Protein AF-A0A7S3AGG3-F1 (afdb_monomer)

Structure (mmCIF, N/CA/C/O backbone):
data_AF-A0A7S3AGG3-F1
#
_entry.id   AF-A0A7S3AGG3-F1
#
loop_
_atom_site.group_PDB
_atom_site.id
_atom_site.type_symbol
_atom_site.label_atom_id
_atom_site.label_alt_id
_atom_site.label_comp_id
_atom_site.label_asym_id
_atom_site.label_entity_id
_atom_site.label_seq_id
_atom_site.pdbx_PDB_ins_code
_atom_site.Cartn_x
_atom_site.Cartn_y
_atom_site.Cartn_z
_atom_site.occupancy
_atom_site.B_iso_or_equiv
_atom_site.auth_seq_id
_atom_site.auth_comp_id
_atom_site.auth_asym_id
_atom_site.auth_atom_id
_atom_site.pdbx_PDB_model_num
ATOM 1 N N . MET A 1 1 ? -14.013 -19.308 -10.748 1.00 27.06 1 MET A N 1
ATOM 2 C CA . MET A 1 1 ? -14.608 -18.057 -10.243 1.00 27.06 1 MET A CA 1
ATOM 3 C C . MET A 1 1 ? -14.643 -18.146 -8.724 1.00 27.06 1 MET A C 1
ATOM 5 O O . MET A 1 1 ? -15.486 -18.843 -8.185 1.00 27.06 1 MET A O 1
ATOM 9 N N . LEU A 1 2 ? -13.651 -17.567 -8.047 1.00 24.95 2 LEU A N 1
ATOM 10 C CA . LEU A 1 2 ? -13.650 -17.385 -6.595 1.00 24.95 2 LEU A CA 1
ATOM 11 C C . LEU A 1 2 ? -13.476 -15.883 -6.371 1.00 24.95 2 LEU A C 1
ATOM 13 O O . LEU A 1 2 ? -12.398 -15.325 -6.578 1.00 24.95 2 LEU A O 1
ATOM 17 N N . MET A 1 3 ? -14.585 -15.227 -6.037 1.00 25.48 3 MET A N 1
ATOM 18 C CA . MET A 1 3 ? -14.553 -14.001 -5.254 1.00 25.48 3 MET A CA 1
ATOM 19 C C . MET A 1 3 ? -13.827 -14.361 -3.959 1.00 25.48 3 MET A C 1
ATOM 21 O O . MET A 1 3 ? -14.349 -15.144 -3.166 1.00 25.48 3 MET A O 1
ATOM 25 N N . VAL A 1 4 ? -12.613 -13.856 -3.753 1.00 38.06 4 VAL A N 1
ATOM 26 C CA . VAL A 1 4 ? -12.042 -13.838 -2.408 1.00 38.06 4 VAL A CA 1
ATOM 27 C C . VAL A 1 4 ? -12.665 -12.628 -1.733 1.00 38.06 4 VAL A C 1
ATOM 29 O O . VAL A 1 4 ? -12.024 -11.608 -1.558 1.00 38.06 4 VAL A O 1
ATOM 32 N N . SER A 1 5 ? -13.952 -12.752 -1.396 1.00 42.22 5 SER A N 1
ATOM 33 C CA . SER A 1 5 ? -14.583 -11.886 -0.408 1.00 42.22 5 SER A CA 1
ATOM 34 C C . SER A 1 5 ? -13.620 -11.772 0.779 1.00 42.22 5 SER A C 1
ATOM 36 O O . SER A 1 5 ? -13.035 -12.793 1.163 1.00 42.22 5 SER A O 1
ATOM 38 N N . CYS A 1 6 ? -13.492 -10.597 1.407 1.00 53.72 6 CYS A N 1
ATOM 39 C CA . CYS A 1 6 ? -12.759 -10.419 2.674 1.00 53.72 6 CYS A CA 1
ATOM 40 C C . CYS A 1 6 ? -13.205 -11.402 3.796 1.00 53.72 6 CYS A C 1
ATOM 42 O O . CYS A 1 6 ? -12.709 -11.357 4.915 1.00 53.72 6 CYS A O 1
ATOM 44 N N . CYS A 1 7 ? -14.160 -12.297 3.525 1.00 42.69 7 CYS A N 1
ATOM 45 C CA . CYS A 1 7 ? -14.629 -13.400 4.352 1.00 42.69 7 CYS A CA 1
ATOM 46 C C . CYS A 1 7 ? -14.227 -14.808 3.842 1.00 42.69 7 CYS A C 1
ATOM 48 O O . CYS A 1 7 ? -14.973 -15.771 4.026 1.00 42.69 7 CYS A O 1
ATOM 50 N N . GLY A 1 8 ? -13.056 -14.978 3.223 1.00 44.72 8 GLY A N 1
ATOM 51 C CA . GLY A 1 8 ? -12.521 -16.298 2.861 1.00 44.72 8 GLY A CA 1
ATOM 52 C C . GLY A 1 8 ? -11.827 -17.016 4.030 1.00 44.72 8 GLY A C 1
ATOM 53 O O . GLY A 1 8 ? -10.836 -16.522 4.550 1.00 44.72 8 GLY A O 1
ATOM 54 N N . THR A 1 9 ? -12.353 -18.188 4.416 1.00 44.78 9 THR A N 1
ATOM 55 C CA . THR A 1 9 ? -11.855 -19.210 5.373 1.00 44.78 9 THR A CA 1
ATOM 56 C C . THR A 1 9 ? -10.520 -18.938 6.079 1.00 44.78 9 THR A C 1
ATOM 58 O O . THR A 1 9 ? -9.473 -18.888 5.441 1.00 44.78 9 THR A O 1
ATOM 61 N N . ARG A 1 10 ? -10.552 -18.921 7.422 1.00 47.59 10 ARG A N 1
ATOM 62 C CA . ARG A 1 10 ? -9.382 -18.971 8.321 1.00 47.59 10 ARG A CA 1
ATOM 63 C C . ARG A 1 10 ? -8.359 -19.997 7.810 1.00 47.59 10 ARG A C 1
ATOM 65 O O . ARG A 1 10 ? -8.539 -21.202 7.990 1.00 47.59 10 ARG A O 1
ATOM 72 N N . VAL A 1 11 ? -7.289 -19.528 7.176 1.00 51.38 11 VAL A N 1
ATOM 73 C CA . VAL A 1 11 ? -6.150 -20.380 6.832 1.00 51.38 11 VAL A CA 1
ATOM 74 C C . VAL A 1 11 ? -5.395 -20.634 8.135 1.00 51.38 11 VAL A C 1
ATOM 76 O O . VAL A 1 11 ? -5.036 -19.693 8.838 1.00 51.38 11 VAL A O 1
ATOM 79 N N . ARG A 1 12 ? -5.209 -21.904 8.512 1.00 45.94 12 ARG A N 1
ATOM 80 C CA . ARG A 1 12 ? -4.312 -22.261 9.620 1.00 45.94 12 ARG A CA 1
ATOM 81 C C . ARG A 1 12 ? -2.879 -22.026 9.136 1.00 45.94 12 ARG A C 1
ATOM 83 O O . ARG A 1 12 ? -2.357 -22.843 8.389 1.00 45.94 12 ARG A O 1
ATOM 90 N N . GLY A 1 13 ? -2.287 -20.908 9.537 1.00 58.06 13 GLY A N 1
ATOM 91 C CA . GLY A 1 13 ? -0.919 -20.502 9.218 1.00 58.06 13 GLY A CA 1
ATOM 92 C C . GLY A 1 13 ? -0.416 -19.468 10.226 1.00 58.06 13 GLY A C 1
ATOM 93 O O . GLY A 1 13 ? -1.195 -18.988 11.054 1.00 58.06 13 GLY A O 1
ATOM 94 N N . ILE A 1 14 ? 0.883 -19.164 10.182 1.00 65.75 14 ILE A N 1
ATOM 95 C CA . ILE A 1 14 ? 1.460 -18.019 10.901 1.00 65.75 14 ILE A CA 1
ATOM 96 C C . ILE A 1 14 ? 0.810 -16.755 10.330 1.00 65.75 14 ILE A C 1
ATOM 98 O O . ILE A 1 14 ? 0.526 -16.691 9.134 1.00 65.75 14 ILE A O 1
ATOM 102 N N . ALA A 1 15 ? 0.474 -15.807 11.201 1.00 77.12 15 ALA A N 1
ATOM 103 C CA . ALA A 1 15 ? -0.273 -14.637 10.785 1.00 77.12 15 ALA A CA 1
ATOM 104 C C . ALA A 1 15 ? 0.605 -13.679 9.973 1.00 77.12 15 ALA A C 1
ATOM 106 O O . ALA A 1 15 ? 1.588 -13.181 10.516 1.00 77.12 15 ALA A O 1
ATOM 107 N N . SER A 1 16 ? 0.243 -13.404 8.720 1.00 84.19 16 SER A N 1
ATOM 108 C CA . SER A 1 16 ? 1.048 -12.618 7.777 1.00 84.19 16 SER A CA 1
ATOM 109 C C . SER A 1 16 ? 0.566 -11.174 7.662 1.00 84.19 16 SER A C 1
ATOM 111 O O . SER A 1 16 ? -0.605 -10.951 7.351 1.00 84.19 16 SER A O 1
ATOM 113 N N . GLN A 1 17 ? 1.440 -10.187 7.836 1.00 90.81 17 GLN A N 1
ATOM 114 C CA . GLN A 1 17 ? 1.052 -8.780 7.687 1.00 90.81 17 GLN A CA 1
ATOM 115 C C . GLN A 1 17 ? 0.863 -8.411 6.219 1.00 90.81 17 GLN A C 1
ATOM 117 O O . GLN A 1 17 ? 1.602 -8.899 5.370 1.00 90.81 17 GLN A O 1
ATOM 122 N N . ALA A 1 18 ? -0.088 -7.527 5.915 1.00 94.31 18 ALA A N 1
ATOM 123 C CA . ALA A 1 18 ? -0.114 -6.895 4.599 1.00 94.31 18 ALA A CA 1
ATOM 124 C C . ALA A 1 18 ? 1.152 -6.042 4.442 1.00 94.31 18 ALA A C 1
ATOM 126 O O . ALA A 1 18 ? 1.472 -5.279 5.352 1.00 94.31 18 ALA A O 1
ATOM 127 N N . LEU A 1 19 ? 1.863 -6.162 3.328 1.00 95.25 19 LEU A N 1
ATOM 128 C CA . LEU A 1 19 ? 3.047 -5.362 3.035 1.00 95.25 19 LEU A CA 1
ATOM 129 C C . LEU A 1 19 ? 2.797 -4.530 1.780 1.00 95.25 19 LEU A C 1
ATOM 131 O O . LEU A 1 19 ? 2.424 -5.081 0.744 1.00 95.25 19 LEU A O 1
ATOM 135 N N . LEU A 1 20 ? 3.002 -3.219 1.898 1.00 95.06 20 LEU A N 1
ATOM 136 C CA . LEU A 1 20 ? 2.796 -2.243 0.828 1.00 95.06 20 LEU A CA 1
ATOM 137 C C . LEU A 1 20 ? 4.068 -1.440 0.553 1.00 95.06 20 LEU A C 1
ATOM 139 O O . LEU A 1 20 ? 4.886 -1.233 1.451 1.00 95.06 20 LEU A O 1
ATOM 143 N N . GLY A 1 21 ? 4.210 -0.956 -0.675 1.00 93.88 21 GLY A N 1
ATOM 144 C CA . GLY A 1 21 ? 5.364 -0.194 -1.137 1.00 93.88 21 GLY A CA 1
ATOM 145 C C . GLY A 1 21 ? 5.557 -0.325 -2.641 1.00 93.88 21 GLY A C 1
ATOM 146 O O . GLY A 1 21 ? 4.742 -0.927 -3.336 1.00 93.88 21 GLY A O 1
ATOM 147 N N . PHE A 1 22 ? 6.663 0.214 -3.144 1.00 91.94 22 PHE A N 1
ATOM 148 C CA . PHE A 1 22 ? 7.085 -0.044 -4.517 1.00 91.94 22 PHE A CA 1
ATOM 149 C C . PHE A 1 22 ? 7.613 -1.475 -4.659 1.00 91.94 22 PHE A C 1
ATOM 151 O O . PHE A 1 22 ? 8.205 -2.007 -3.717 1.00 91.94 22 PHE A O 1
ATOM 158 N N . ASP A 1 23 ? 7.471 -2.071 -5.845 1.00 87.81 23 ASP A N 1
ATOM 159 C CA . ASP A 1 23 ? 7.934 -3.436 -6.140 1.00 87.81 23 ASP A CA 1
ATOM 160 C C . ASP A 1 23 ? 9.384 -3.670 -5.675 1.00 87.81 23 ASP A C 1
ATOM 162 O O . ASP A 1 23 ? 9.688 -4.680 -5.034 1.00 87.81 23 ASP A O 1
ATOM 166 N N . GLU A 1 24 ? 10.286 -2.717 -5.936 1.00 89.00 24 GLU A N 1
ATOM 167 C CA . GLU A 1 24 ? 11.701 -2.855 -5.583 1.00 89.00 24 GLU A CA 1
ATOM 168 C C . GLU A 1 24 ? 11.939 -2.767 -4.071 1.00 89.00 24 GLU A C 1
ATOM 170 O O . GLU A 1 24 ? 12.800 -3.471 -3.536 1.00 89.00 24 GLU A O 1
ATOM 175 N N . THR A 1 25 ? 11.177 -1.926 -3.362 1.00 93.19 25 THR A N 1
ATOM 176 C CA . THR A 1 25 ? 11.321 -1.809 -1.906 1.00 93.19 25 THR A CA 1
ATOM 177 C C . THR A 1 25 ? 10.691 -2.995 -1.194 1.00 93.19 25 THR A C 1
ATOM 179 O O . THR A 1 25 ? 11.255 -3.461 -0.206 1.00 93.19 25 THR A O 1
ATOM 182 N N . ILE A 1 26 ? 9.577 -3.532 -1.705 1.00 93.06 26 ILE A N 1
ATOM 183 C CA . ILE A 1 26 ? 8.979 -4.782 -1.220 1.00 93.06 26 ILE A CA 1
ATOM 184 C C . ILE A 1 26 ? 9.982 -5.928 -1.379 1.00 93.06 26 ILE A C 1
ATOM 186 O O . ILE A 1 26 ? 10.188 -6.684 -0.431 1.00 93.06 26 ILE A O 1
ATOM 190 N N . ASP A 1 27 ? 10.636 -6.050 -2.541 1.00 89.69 27 ASP A N 1
ATOM 191 C CA . ASP A 1 27 ? 11.588 -7.142 -2.782 1.00 89.69 27 ASP A CA 1
ATOM 192 C C . ASP A 1 27 ? 12.770 -7.066 -1.820 1.00 89.69 27 ASP A C 1
ATOM 194 O O . ASP A 1 27 ? 13.112 -8.052 -1.161 1.00 89.69 27 ASP A O 1
ATOM 198 N N . TRP A 1 28 ? 13.332 -5.864 -1.672 1.00 91.62 28 TRP A N 1
ATOM 199 C CA . TRP A 1 28 ? 14.405 -5.614 -0.720 1.00 91.62 28 TRP A CA 1
ATOM 200 C C . TRP A 1 28 ? 13.979 -5.945 0.715 1.00 91.62 28 TRP A C 1
ATOM 202 O O . TRP A 1 28 ? 14.691 -6.660 1.420 1.00 91.62 28 TRP A O 1
ATOM 212 N N . PHE A 1 29 ? 12.797 -5.491 1.130 1.00 93.88 29 PHE A N 1
ATOM 213 C CA . PHE A 1 29 ? 12.275 -5.711 2.474 1.00 93.88 29 PHE A CA 1
ATOM 214 C C . PHE A 1 29 ? 12.064 -7.196 2.780 1.00 93.88 29 PHE A C 1
ATOM 216 O O . PHE A 1 29 ? 12.564 -7.699 3.785 1.00 93.88 29 PHE A O 1
ATOM 223 N N . CYS A 1 30 ? 11.378 -7.921 1.893 1.00 90.88 30 CYS A N 1
ATOM 224 C CA . CYS A 1 30 ? 11.153 -9.355 2.050 1.00 90.88 30 CYS A CA 1
ATOM 225 C C . CYS A 1 30 ? 12.474 -10.135 2.059 1.00 90.88 30 CYS A C 1
ATOM 227 O O . CYS A 1 30 ? 12.607 -11.095 2.817 1.00 90.88 30 CYS A O 1
ATOM 229 N N . ASN A 1 31 ? 13.463 -9.726 1.257 1.00 88.06 31 ASN A N 1
ATOM 230 C CA . ASN A 1 31 ? 14.795 -10.328 1.257 1.00 88.06 31 ASN A CA 1
ATOM 231 C C . ASN A 1 31 ? 15.540 -10.103 2.583 1.00 88.06 31 ASN A C 1
ATOM 233 O O . ASN A 1 31 ? 16.121 -11.044 3.124 1.00 88.06 31 ASN A O 1
ATOM 237 N N . GLU A 1 32 ? 15.527 -8.882 3.124 1.00 88.81 32 GLU A N 1
ATOM 238 C CA . GLU A 1 32 ? 16.154 -8.604 4.419 1.00 88.81 32 GLU A CA 1
ATOM 239 C C . GLU A 1 32 ? 15.447 -9.344 5.558 1.00 88.81 32 GLU A C 1
ATOM 241 O O . GLU A 1 32 ? 16.118 -9.990 6.360 1.00 88.81 32 GLU A O 1
ATOM 246 N N . GLU A 1 33 ? 14.111 -9.338 5.599 1.00 87.62 33 GLU A N 1
ATOM 247 C CA . GLU A 1 33 ? 13.325 -10.064 6.605 1.00 87.62 33 GLU A CA 1
ATOM 248 C C . GLU A 1 33 ? 13.571 -11.578 6.524 1.00 87.62 33 GLU A C 1
ATOM 250 O O . GLU A 1 33 ? 13.786 -12.231 7.543 1.00 87.62 33 GLU A O 1
ATOM 255 N N . HIS A 1 34 ? 13.633 -12.149 5.318 1.00 82.31 34 HIS A N 1
ATOM 256 C CA . HIS A 1 34 ? 13.885 -13.577 5.110 1.00 82.31 34 HIS A CA 1
ATOM 257 C C . HIS A 1 34 ? 15.197 -14.061 5.753 1.00 82.31 34 HIS A C 1
ATOM 259 O O . HIS A 1 34 ? 15.244 -15.174 6.281 1.00 82.31 34 HIS A O 1
ATOM 265 N N . LYS A 1 35 ? 16.250 -13.227 5.785 1.00 81.25 35 LYS A N 1
ATOM 266 C CA . LYS A 1 35 ? 17.520 -13.563 6.461 1.00 81.25 35 LYS A CA 1
ATOM 267 C C . LYS A 1 35 ? 17.348 -13.813 7.962 1.00 81.25 35 LYS A C 1
ATOM 269 O O . LYS A 1 35 ? 18.147 -14.544 8.540 1.00 81.25 35 LYS A O 1
ATOM 274 N N . TRP A 1 36 ? 16.329 -13.225 8.586 1.00 78.38 36 TRP A N 1
ATOM 275 C CA . TRP A 1 36 ? 16.053 -13.378 10.015 1.00 78.38 36 TRP A CA 1
ATOM 276 C C . TRP A 1 36 ? 15.225 -14.621 10.341 1.00 78.38 36 TRP A C 1
ATOM 278 O O . TRP A 1 36 ? 15.318 -15.129 11.457 1.00 78.38 36 TRP A O 1
ATOM 288 N N . PHE A 1 37 ? 14.431 -15.120 9.390 1.00 72.00 37 PHE A N 1
ATOM 289 C CA . PHE A 1 37 ? 13.511 -16.237 9.623 1.00 72.00 37 PHE A CA 1
ATOM 290 C C . PHE A 1 37 ? 14.115 -17.627 9.349 1.00 72.00 37 PHE A C 1
ATOM 292 O O . PHE A 1 37 ? 13.493 -18.616 9.725 1.00 72.00 37 PHE A O 1
ATOM 299 N N . ASP A 1 38 ? 15.312 -17.723 8.752 1.00 68.06 38 ASP A N 1
ATOM 300 C CA . ASP A 1 38 ? 15.991 -18.996 8.412 1.00 68.06 38 ASP A CA 1
ATOM 301 C C . ASP A 1 38 ? 15.070 -19.985 7.655 1.00 68.06 38 ASP A C 1
ATOM 303 O O . ASP A 1 38 ? 15.109 -21.202 7.834 1.00 68.06 38 ASP A O 1
ATOM 307 N N . THR A 1 39 ? 14.168 -19.453 6.820 1.00 66.50 39 THR A N 1
ATOM 308 C CA . THR A 1 39 ? 13.065 -20.208 6.197 1.00 66.50 39 THR A CA 1
ATOM 309 C C . THR A 1 39 ? 13.423 -20.882 4.869 1.00 66.50 39 THR A C 1
ATOM 311 O O . THR A 1 39 ? 12.558 -21.485 4.233 1.00 66.50 39 THR A O 1
ATOM 314 N N . GLY A 1 40 ? 14.696 -20.867 4.461 1.00 66.31 40 GLY A N 1
ATOM 315 C CA . GLY A 1 40 ? 15.179 -21.539 3.252 1.00 66.31 40 GLY A CA 1
ATOM 316 C C . GLY A 1 40 ? 16.182 -20.708 2.454 1.00 66.31 40 GLY A C 1
ATOM 317 O O . GLY A 1 40 ? 16.769 -19.756 2.958 1.00 66.31 40 GLY A O 1
ATOM 318 N N . ALA A 1 41 ? 16.410 -21.087 1.194 1.00 71.44 41 ALA A N 1
ATOM 319 C CA . ALA A 1 41 ? 17.230 -20.310 0.268 1.00 71.44 41 ALA A CA 1
ATOM 320 C C . ALA A 1 41 ? 16.370 -19.239 -0.422 1.00 71.44 41 ALA A C 1
ATOM 322 O O . ALA A 1 41 ? 15.312 -19.563 -0.959 1.00 71.44 41 ALA A O 1
ATOM 323 N N . TYR A 1 42 ? 16.843 -17.990 -0.433 1.00 77.62 42 TYR A N 1
ATOM 324 C CA . TYR A 1 42 ? 16.251 -16.905 -1.222 1.00 77.62 42 TYR A CA 1
ATOM 325 C C . TYR A 1 42 ? 16.256 -17.279 -2.709 1.00 77.62 42 TYR A C 1
ATOM 327 O O . TYR A 1 42 ? 17.302 -17.651 -3.252 1.00 77.62 42 TYR A O 1
ATOM 335 N N . ASP A 1 43 ? 15.101 -17.170 -3.366 1.00 81.00 43 ASP A N 1
ATOM 336 C CA . ASP A 1 43 ? 14.988 -17.370 -4.808 1.00 81.00 43 ASP A CA 1
ATOM 337 C C . ASP A 1 43 ? 14.763 -16.014 -5.495 1.00 81.00 43 ASP A C 1
ATOM 339 O O . ASP A 1 43 ? 13.655 -15.476 -5.421 1.00 81.00 43 ASP A O 1
ATOM 343 N N . PRO A 1 44 ? 15.761 -15.459 -6.211 1.00 77.88 44 PRO A N 1
ATOM 344 C CA . PRO A 1 44 ? 15.634 -14.161 -6.881 1.00 77.88 44 PRO A CA 1
ATOM 345 C C . PRO A 1 44 ? 14.546 -14.133 -7.964 1.00 77.88 44 PRO A C 1
ATOM 347 O O . PRO A 1 44 ? 14.217 -13.070 -8.480 1.00 77.88 44 PRO A O 1
ATOM 350 N N . LYS A 1 45 ? 14.003 -15.291 -8.360 1.00 79.50 45 LYS A N 1
ATOM 351 C CA . LYS A 1 45 ? 12.930 -15.397 -9.357 1.00 79.50 45 LYS A CA 1
ATOM 352 C C . LYS A 1 45 ? 11.548 -15.564 -8.733 1.00 79.50 45 LYS A C 1
ATOM 354 O O . LYS A 1 45 ? 10.561 -15.555 -9.465 1.00 79.50 45 LYS A O 1
ATOM 359 N N . ASN A 1 46 ? 11.461 -15.722 -7.414 1.00 80.38 46 ASN A N 1
ATOM 360 C CA . ASN A 1 46 ? 10.217 -15.996 -6.706 1.00 80.38 46 ASN A CA 1
ATOM 361 C C . ASN A 1 46 ? 9.925 -14.927 -5.649 1.00 80.38 46 ASN A C 1
ATOM 363 O O . ASN A 1 46 ? 9.828 -15.214 -4.456 1.00 80.38 46 ASN A O 1
ATOM 367 N N . HIS A 1 47 ? 9.752 -13.689 -6.112 1.00 80.50 47 HIS A N 1
ATOM 368 C CA . HIS A 1 47 ? 9.435 -12.529 -5.279 1.00 80.50 47 HIS A CA 1
ATOM 369 C C . HIS A 1 47 ? 8.293 -12.803 -4.278 1.00 80.50 47 HIS A C 1
ATOM 371 O O . HIS A 1 47 ? 8.463 -12.660 -3.067 1.00 80.50 47 HIS A O 1
ATOM 377 N N . ALA A 1 48 ? 7.156 -13.316 -4.765 1.00 82.69 48 ALA A N 1
ATOM 378 C CA . ALA A 1 48 ? 6.015 -13.649 -3.912 1.00 82.69 48 ALA A CA 1
ATOM 379 C C . ALA A 1 48 ? 6.339 -14.744 -2.882 1.00 82.69 48 ALA A C 1
ATOM 381 O O . ALA A 1 48 ? 5.922 -14.646 -1.730 1.00 82.69 48 ALA A O 1
ATOM 382 N N . GLY A 1 49 ? 7.106 -15.768 -3.269 1.00 82.62 49 GLY A N 1
ATOM 383 C CA . GLY A 1 49 ? 7.554 -16.812 -2.349 1.00 82.62 49 GLY A CA 1
ATOM 384 C C . GLY A 1 49 ? 8.454 -16.276 -1.237 1.00 82.62 49 GLY A C 1
ATOM 385 O O . GLY A 1 49 ? 8.261 -16.641 -0.080 1.00 82.62 49 GLY A O 1
ATOM 386 N N . ASN A 1 50 ? 9.376 -15.364 -1.556 1.00 84.94 50 ASN A N 1
ATOM 387 C CA . ASN A 1 50 ? 10.256 -14.742 -0.563 1.00 84.94 50 ASN A CA 1
ATOM 388 C C . ASN A 1 50 ? 9.460 -13.918 0.465 1.00 84.94 50 ASN A C 1
ATOM 390 O O . ASN A 1 50 ? 9.740 -13.981 1.665 1.00 84.94 50 ASN A O 1
ATOM 394 N N . CYS A 1 51 ? 8.426 -13.195 0.026 1.00 88.25 51 CYS A N 1
ATOM 395 C CA . CYS A 1 51 ? 7.544 -12.465 0.939 1.00 88.25 51 CYS A CA 1
ATOM 396 C C . CYS A 1 51 ? 6.712 -13.403 1.823 1.00 88.25 51 CYS A C 1
ATOM 398 O O . CYS A 1 51 ? 6.669 -13.223 3.038 1.00 88.25 51 CYS A O 1
ATOM 400 N N . VAL A 1 52 ? 6.144 -14.472 1.258 1.00 85.06 52 VAL A N 1
ATOM 401 C CA . VAL A 1 52 ? 5.421 -15.485 2.048 1.00 85.06 52 VAL A CA 1
ATOM 402 C C . VAL A 1 52 ? 6.336 -16.125 3.100 1.00 85.06 52 VAL A C 1
ATOM 404 O O . VAL A 1 52 ? 5.935 -16.271 4.254 1.00 85.06 52 VAL A O 1
ATOM 407 N N . ASN A 1 53 ? 7.580 -16.448 2.739 1.00 84.06 53 ASN A N 1
ATOM 408 C CA . ASN A 1 53 ? 8.563 -17.043 3.651 1.00 84.06 53 ASN A CA 1
ATOM 409 C C . ASN A 1 53 ? 9.052 -16.081 4.746 1.00 84.06 53 ASN A C 1
ATOM 411 O O . ASN A 1 53 ? 9.535 -16.543 5.780 1.00 84.06 53 ASN A O 1
ATOM 415 N N . SER A 1 54 ? 8.923 -14.769 4.537 1.00 86.06 54 SER A N 1
ATOM 416 C CA . SER A 1 54 ? 9.177 -13.729 5.544 1.00 86.06 54 SER A CA 1
ATOM 417 C C . SER A 1 54 ? 7.904 -13.287 6.275 1.00 86.06 54 SER A C 1
ATOM 419 O O . SER A 1 54 ? 7.912 -12.280 6.974 1.00 86.06 54 SER A O 1
ATOM 421 N N . ASN A 1 55 ? 6.813 -14.053 6.146 1.00 87.12 55 ASN A N 1
ATOM 422 C CA . ASN A 1 55 ? 5.536 -13.796 6.806 1.00 87.12 55 ASN A CA 1
ATOM 423 C C . ASN A 1 55 ? 4.866 -12.468 6.383 1.00 87.12 55 ASN A C 1
ATOM 425 O O . ASN A 1 55 ? 4.100 -11.871 7.138 1.00 87.12 55 ASN A O 1
ATOM 429 N N . ASN A 1 56 ? 5.112 -12.034 5.146 1.00 90.12 56 ASN A N 1
ATOM 430 C CA . ASN A 1 56 ? 4.502 -10.857 4.538 1.00 90.12 56 ASN A CA 1
ATOM 431 C C . ASN A 1 56 ? 3.531 -11.270 3.418 1.00 90.12 56 ASN A C 1
ATOM 433 O O . ASN A 1 56 ? 3.828 -12.116 2.572 1.00 90.12 56 ASN A O 1
ATOM 437 N N . ASN A 1 57 ? 2.350 -10.660 3.413 1.00 90.25 57 ASN A N 1
ATOM 438 C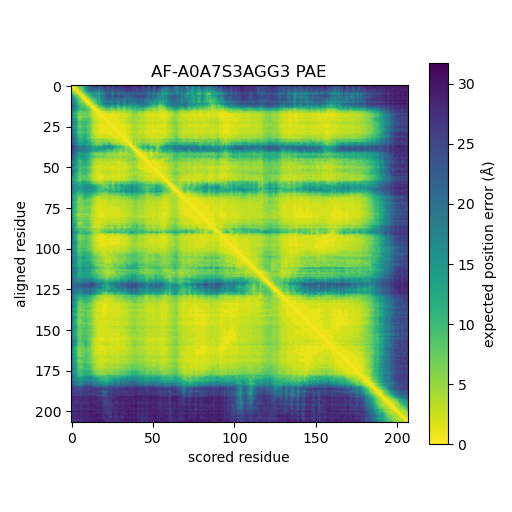 CA . AS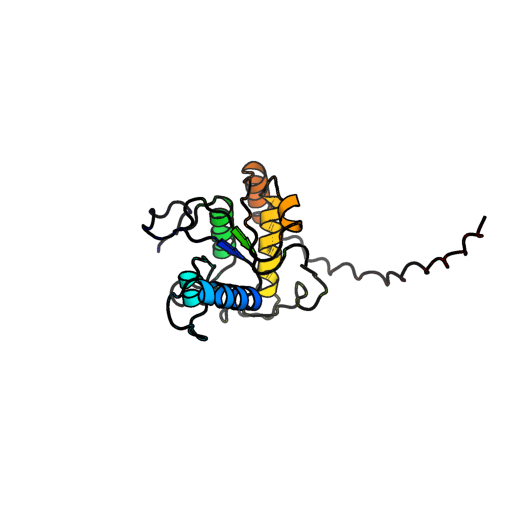N A 1 57 ? 1.316 -10.815 2.400 1.00 90.25 57 ASN A CA 1
ATOM 439 C C . ASN A 1 57 ? 1.380 -9.619 1.453 1.00 90.25 57 ASN A C 1
ATOM 441 O O . ASN A 1 57 ? 1.145 -8.488 1.868 1.00 90.25 57 ASN A O 1
ATOM 445 N N . ILE A 1 58 ? 1.691 -9.882 0.190 1.00 90.31 58 ILE A N 1
ATOM 446 C CA . ILE A 1 58 ? 1.733 -8.873 -0.867 1.00 90.31 58 ILE A CA 1
ATOM 447 C C . ILE A 1 58 ? 0.642 -9.163 -1.892 1.00 90.31 58 ILE A C 1
ATOM 449 O O . ILE A 1 58 ? 0.296 -10.325 -2.145 1.00 90.31 58 ILE A O 1
ATOM 453 N N . LEU A 1 59 ? 0.133 -8.122 -2.543 1.00 86.25 59 LEU A N 1
ATOM 454 C CA . LEU A 1 59 ? -0.668 -8.312 -3.741 1.00 86.25 59 LEU A CA 1
ATOM 455 C C . LEU A 1 59 ? 0.258 -8.618 -4.922 1.00 86.25 59 LEU A C 1
ATOM 457 O O . LEU A 1 59 ? 0.927 -7.740 -5.454 1.00 86.25 59 LEU A O 1
ATOM 461 N N . SER A 1 60 ? 0.280 -9.875 -5.367 1.00 78.62 60 SER A N 1
ATOM 462 C CA . SER A 1 60 ? 1.046 -10.235 -6.561 1.00 78.62 60 SER A CA 1
ATOM 463 C C . SER A 1 60 ? 0.407 -9.641 -7.817 1.00 78.62 60 SER A C 1
ATOM 465 O O . SER A 1 60 ? -0.714 -9.998 -8.187 1.00 78.62 60 SER A O 1
ATOM 467 N N . LEU A 1 61 ? 1.155 -8.779 -8.502 1.00 71.12 61 LEU A N 1
ATOM 468 C CA . LEU A 1 61 ? 0.754 -8.173 -9.775 1.00 71.12 61 LEU A CA 1
ATOM 469 C C . LEU A 1 61 ? 0.948 -9.135 -10.968 1.00 71.12 61 LEU A C 1
ATOM 471 O O . LEU A 1 61 ? 0.354 -8.961 -12.030 1.00 71.12 61 LEU A O 1
ATOM 475 N N . TYR A 1 62 ? 1.726 -10.205 -10.769 1.00 64.50 62 TYR A N 1
ATOM 476 C CA . TYR A 1 62 ? 2.292 -11.065 -11.816 1.00 64.50 62 TYR A CA 1
ATOM 477 C C . TYR A 1 62 ? 1.644 -12.464 -11.903 1.00 64.50 62 TYR A C 1
ATOM 479 O O . TYR A 1 62 ? 2.304 -13.457 -12.205 1.00 64.50 62 TYR A O 1
ATOM 487 N N . GLY A 1 63 ? 0.345 -12.581 -11.616 1.00 61.62 63 GLY A N 1
ATOM 488 C CA . GLY A 1 63 ? -0.345 -13.874 -11.556 1.00 61.62 63 GLY A CA 1
ATOM 489 C C . GLY A 1 63 ? -0.893 -14.382 -12.897 1.00 61.62 63 GLY A C 1
ATOM 490 O O . GLY A 1 63 ? -1.768 -13.758 -13.490 1.00 61.62 63 GLY A O 1
ATOM 491 N N . GLU A 1 64 ? -0.500 -15.590 -13.323 1.00 58.94 64 GLU A N 1
ATOM 492 C CA . GLU A 1 64 ? -1.112 -16.268 -14.488 1.00 58.94 64 GLU A CA 1
ATOM 493 C C . GLU A 1 64 ? -2.566 -16.705 -14.230 1.00 58.94 64 GLU A C 1
ATOM 495 O O . GLU A 1 64 ? -3.376 -16.817 -15.149 1.00 58.94 64 GLU A O 1
ATOM 500 N N . ARG A 1 65 ? -2.913 -16.971 -12.962 1.00 62.16 65 ARG A N 1
ATOM 501 C CA . ARG A 1 65 ? -4.225 -17.520 -12.582 1.00 62.16 65 ARG A CA 1
ATOM 502 C C . ARG A 1 65 ? -5.329 -16.462 -12.536 1.00 62.16 65 ARG A C 1
ATOM 504 O O . ARG A 1 65 ? -6.485 -16.778 -12.814 1.00 62.16 65 ARG A O 1
ATOM 511 N N . VAL A 1 66 ? -4.990 -15.242 -12.127 1.00 64.12 66 VAL A N 1
ATOM 512 C CA . VAL A 1 66 ? -5.895 -14.089 -12.068 1.00 64.12 66 VAL A CA 1
ATOM 513 C C . VAL A 1 66 ? -5.069 -12.873 -12.449 1.00 64.12 66 VAL A C 1
ATOM 515 O O . VAL A 1 66 ? -4.155 -12.506 -11.716 1.00 64.12 66 VAL A O 1
ATOM 518 N N . GLN A 1 67 ? -5.387 -12.276 -13.594 1.00 71.38 67 GLN A N 1
ATOM 519 C CA . GLN A 1 67 ? -4.713 -11.064 -14.041 1.00 71.38 67 GLN A CA 1
ATOM 520 C C . GLN A 1 67 ? -5.003 -9.920 -13.072 1.00 71.38 67 GLN A C 1
ATOM 522 O O . GLN A 1 67 ? -6.144 -9.745 -12.627 1.00 71.38 67 GLN A O 1
ATOM 527 N N . TYR A 1 68 ? -3.962 -9.151 -12.764 1.00 76.38 68 TYR A N 1
ATOM 528 C CA . TYR A 1 68 ? -4.090 -7.924 -11.999 1.00 76.38 68 TYR A CA 1
ATOM 529 C C . TYR A 1 68 ? -5.071 -6.961 -12.677 1.00 76.38 68 TYR A C 1
ATOM 531 O O . TYR A 1 68 ? -5.070 -6.799 -13.899 1.00 76.38 68 TYR A O 1
ATOM 539 N N . ASN A 1 69 ? -5.894 -6.306 -11.863 1.00 79.69 69 ASN A N 1
ATOM 540 C CA . ASN A 1 69 ? -6.635 -5.115 -12.245 1.00 79.69 69 ASN A CA 1
ATOM 541 C C . ASN A 1 69 ? -6.837 -4.227 -11.015 1.00 79.69 69 ASN A C 1
ATOM 543 O O . ASN A 1 69 ? -6.723 -4.686 -9.875 1.00 79.69 69 ASN A O 1
ATOM 547 N N . ILE A 1 70 ? -7.180 -2.967 -11.265 1.00 83.25 70 ILE A N 1
ATOM 548 C CA . ILE A 1 70 ? -7.333 -1.964 -10.214 1.00 83.25 70 ILE A CA 1
ATOM 549 C C . ILE A 1 70 ? -8.433 -2.321 -9.205 1.00 83.25 70 ILE A C 1
ATOM 551 O O . ILE A 1 70 ? -8.244 -2.145 -8.008 1.00 83.25 70 ILE A O 1
ATOM 555 N N . CYS A 1 71 ? -9.538 -2.934 -9.641 1.00 84.44 71 CYS A N 1
ATOM 556 C CA . CYS A 1 71 ? -10.615 -3.349 -8.739 1.00 84.44 71 CYS A CA 1
ATOM 557 C C . CYS A 1 71 ? -10.143 -4.403 -7.727 1.00 84.44 71 CYS A C 1
ATOM 559 O O . CYS A 1 71 ? -10.532 -4.362 -6.564 1.00 84.44 71 CYS A O 1
ATOM 561 N N . ARG A 1 72 ? -9.281 -5.338 -8.149 1.00 85.50 72 ARG A N 1
ATOM 562 C CA . ARG A 1 72 ? -8.682 -6.337 -7.252 1.00 85.50 72 ARG A CA 1
ATOM 563 C C . ARG A 1 72 ? -7.676 -5.726 -6.289 1.00 85.50 72 ARG A C 1
ATOM 565 O O . ARG A 1 72 ? -7.577 -6.204 -5.164 1.00 85.50 72 ARG A O 1
ATOM 572 N N . ASN A 1 73 ? -6.945 -4.701 -6.719 1.00 87.69 73 ASN A N 1
ATOM 573 C CA . ASN A 1 73 ? -6.063 -3.952 -5.831 1.00 87.69 73 ASN A CA 1
ATOM 574 C C . ASN A 1 73 ? -6.872 -3.232 -4.748 1.00 87.69 73 ASN A C 1
ATOM 576 O O . ASN A 1 73 ? -6.603 -3.451 -3.573 1.00 87.69 73 ASN A O 1
ATOM 580 N N . LEU A 1 74 ? -7.930 -2.509 -5.126 1.00 90.75 74 LEU A N 1
ATOM 581 C CA . LEU A 1 74 ? -8.829 -1.850 -4.175 1.00 90.75 74 LEU A CA 1
ATOM 582 C C . LEU A 1 74 ? -9.474 -2.853 -3.207 1.00 90.75 74 LEU A C 1
ATOM 584 O O . LEU A 1 74 ? -9.415 -2.660 -1.999 1.00 90.75 74 LEU A O 1
ATOM 588 N N . GLU A 1 75 ? -10.012 -3.972 -3.701 1.00 90.69 75 GLU A N 1
ATOM 589 C CA . GLU A 1 75 ? -10.564 -5.034 -2.842 1.00 90.69 75 GLU A CA 1
ATOM 590 C C . GLU A 1 75 ? -9.524 -5.546 -1.833 1.00 90.69 75 GLU A C 1
ATOM 592 O O . GLU A 1 75 ? -9.821 -5.678 -0.644 1.00 90.69 75 GLU A O 1
ATOM 597 N N . TRP A 1 76 ? -8.294 -5.801 -2.291 1.00 91.81 76 TRP A N 1
ATOM 598 C CA . TRP A 1 76 ? -7.206 -6.245 -1.424 1.00 91.81 76 TRP A CA 1
ATOM 599 C C . TRP A 1 76 ? -6.863 -5.193 -0.362 1.00 91.81 76 TRP A C 1
ATOM 601 O O . TRP A 1 76 ? -6.758 -5.553 0.811 1.00 91.81 76 TRP A O 1
ATOM 611 N N . GLN A 1 77 ? -6.772 -3.909 -0.729 1.00 94.19 77 GLN A N 1
ATOM 612 C CA . GLN A 1 77 ? -6.509 -2.810 0.208 1.00 94.19 77 GLN A CA 1
ATOM 613 C C . GLN A 1 77 ? -7.596 -2.706 1.286 1.00 94.19 77 GLN A C 1
ATOM 615 O O . GLN A 1 77 ? -7.280 -2.627 2.472 1.00 94.19 77 GLN A O 1
ATOM 620 N N . ILE A 1 78 ? -8.879 -2.780 0.911 1.00 95.06 78 ILE A N 1
ATOM 621 C CA . ILE A 1 78 ? -9.984 -2.736 1.881 1.00 95.06 78 ILE A CA 1
ATOM 622 C C . ILE A 1 78 ? -9.932 -3.941 2.824 1.00 95.06 78 ILE A C 1
ATOM 624 O O . ILE A 1 78 ? -10.117 -3.795 4.036 1.00 95.06 78 ILE A O 1
ATOM 628 N N . CYS A 1 79 ? -9.632 -5.139 2.313 1.00 93.69 79 CYS A N 1
ATOM 629 C CA . CYS A 1 79 ? -9.436 -6.296 3.182 1.00 93.69 79 CYS A CA 1
ATOM 630 C C . CYS A 1 79 ? -8.228 -6.111 4.117 1.00 93.69 79 CYS A C 1
ATOM 632 O O . CYS A 1 79 ? -8.322 -6.498 5.282 1.00 93.69 79 CYS A O 1
ATOM 634 N N . ALA A 1 80 ? -7.125 -5.526 3.636 1.00 94.94 80 ALA A N 1
ATOM 635 C CA . ALA A 1 80 ? -5.924 -5.253 4.425 1.00 94.94 80 ALA A CA 1
ATOM 636 C C . ALA A 1 80 ? -6.219 -4.286 5.577 1.00 94.94 80 ALA A C 1
ATOM 638 O O . ALA A 1 80 ? -5.901 -4.595 6.728 1.00 94.94 80 ALA A O 1
ATOM 639 N N . ALA A 1 81 ? -6.908 -3.181 5.278 1.00 95.69 81 ALA A N 1
ATOM 640 C CA . ALA A 1 81 ? -7.323 -2.173 6.248 1.00 95.69 81 ALA A CA 1
ATOM 641 C C . ALA A 1 81 ? -8.255 -2.757 7.317 1.00 95.69 81 ALA A C 1
ATOM 643 O O . ALA A 1 81 ? -8.080 -2.504 8.505 1.00 95.69 81 ALA A O 1
ATOM 644 N N . LYS A 1 82 ? -9.197 -3.624 6.916 1.00 94.69 82 LYS A N 1
ATOM 645 C CA . LYS A 1 82 ? -10.095 -4.329 7.847 1.00 94.69 82 LYS A CA 1
ATOM 646 C C . LYS A 1 82 ? -9.409 -5.475 8.617 1.00 94.69 82 LYS A C 1
ATOM 648 O O . LYS A 1 82 ? -10.072 -6.128 9.425 1.00 94.69 82 LYS A O 1
ATOM 653 N N . GLY A 1 83 ? -8.130 -5.778 8.364 1.00 92.75 83 GLY A N 1
ATOM 654 C CA . GLY A 1 83 ? -7.413 -6.898 8.994 1.00 92.75 83 GLY A CA 1
ATOM 655 C C . GLY A 1 83 ? -7.901 -8.284 8.542 1.00 92.75 83 GLY A C 1
ATOM 656 O O . GLY A 1 83 ? -7.778 -9.273 9.274 1.00 92.75 83 GLY A O 1
ATOM 657 N N . LYS A 1 84 ? -8.531 -8.352 7.366 1.00 92.12 84 LYS A N 1
ATOM 658 C CA . LYS A 1 84 ? -9.317 -9.485 6.861 1.00 92.12 84 LYS A CA 1
ATOM 659 C C . LYS A 1 84 ? -8.660 -10.242 5.708 1.00 92.12 84 LYS A C 1
ATOM 661 O O . LYS A 1 84 ? -9.285 -11.154 5.161 1.00 92.12 84 LYS A O 1
ATOM 666 N N . LEU A 1 85 ? -7.424 -9.917 5.325 1.00 89.00 85 LEU A N 1
ATOM 667 C CA . LEU A 1 85 ? -6.732 -10.721 4.321 1.00 89.00 85 LEU A CA 1
ATOM 668 C C . LEU A 1 85 ? -6.573 -12.175 4.803 1.00 89.00 85 LEU A C 1
ATOM 670 O O . LEU A 1 85 ? -6.405 -12.433 6.003 1.00 89.00 85 LEU A O 1
ATOM 674 N N . PRO A 1 86 ? -6.593 -13.158 3.885 1.00 84.06 86 PRO A N 1
ATOM 675 C CA . PRO A 1 86 ? -6.293 -14.540 4.229 1.00 84.06 86 PRO A CA 1
ATOM 676 C C . PRO A 1 86 ? -4.941 -14.643 4.941 1.00 84.06 86 PRO A C 1
ATOM 678 O O . PRO A 1 86 ? -3.927 -14.171 4.438 1.00 84.06 86 PRO A O 1
ATOM 681 N N . GLY A 1 87 ? -4.938 -15.249 6.128 1.00 81.81 87 GLY A N 1
ATOM 682 C CA . GLY A 1 87 ? -3.732 -15.375 6.947 1.00 81.81 87 GLY A CA 1
ATOM 683 C C . GLY A 1 87 ? -3.347 -14.116 7.728 1.00 81.81 87 GLY A C 1
ATOM 684 O O . GLY A 1 87 ? -2.526 -14.231 8.621 1.00 81.81 87 GLY A O 1
ATOM 685 N N . GLN A 1 88 ? -3.968 -12.953 7.508 1.00 87.62 88 GLN A N 1
ATOM 686 C CA . GLN A 1 88 ? -3.611 -11.733 8.242 1.00 87.62 88 GLN A CA 1
ATOM 687 C C . GLN A 1 88 ? -4.027 -11.771 9.701 1.00 87.62 88 GLN A C 1
ATOM 689 O O . GLN A 1 88 ? -3.373 -11.147 10.516 1.00 87.62 88 GLN A O 1
ATOM 694 N N . GLY A 1 89 ? -5.073 -12.518 10.063 1.00 80.88 89 GLY A N 1
ATOM 695 C CA . GLY A 1 89 ? -5.406 -12.788 11.466 1.00 80.88 89 GLY A CA 1
ATOM 696 C C . GLY A 1 89 ? -5.730 -11.545 12.304 1.00 80.88 89 GLY A C 1
ATOM 697 O O . GLY A 1 89 ? -5.554 -11.596 13.518 1.00 80.88 89 GLY A O 1
ATOM 698 N N . GLY A 1 90 ? -6.175 -10.449 11.679 1.00 82.69 90 GLY A N 1
ATOM 699 C CA . GLY A 1 90 ? -6.390 -9.159 12.342 1.00 82.69 90 GLY A CA 1
ATOM 700 C C . GLY A 1 90 ? -5.113 -8.356 12.610 1.00 82.69 90 GLY A C 1
ATOM 701 O O . GLY A 1 90 ? -5.187 -7.324 13.268 1.00 82.69 90 GLY A O 1
ATOM 702 N N . PHE A 1 91 ? -3.950 -8.813 12.138 1.00 80.50 91 PHE A N 1
ATOM 703 C CA . PHE A 1 91 ? -2.703 -8.062 12.245 1.00 80.50 91 PHE A CA 1
ATOM 704 C C . PHE A 1 91 ? -2.710 -6.861 11.297 1.00 80.50 91 PHE A C 1
ATOM 706 O O . PHE A 1 91 ? -3.393 -6.860 10.272 1.00 80.50 91 PHE A O 1
ATOM 713 N N . GLY A 1 92 ? -1.931 -5.841 11.650 1.00 89.81 92 GLY A N 1
ATOM 714 C CA . GLY A 1 92 ? -1.797 -4.630 10.855 1.00 89.81 92 GLY A CA 1
ATOM 715 C C . GLY A 1 92 ? -1.081 -4.832 9.521 1.00 89.81 92 GLY A C 1
ATOM 716 O O . GLY A 1 92 ? -0.736 -5.940 9.099 1.00 89.81 92 GLY A O 1
ATOM 717 N N . MET A 1 93 ? -0.861 -3.706 8.872 1.00 95.69 93 MET A N 1
ATOM 718 C CA . MET A 1 93 ? -0.110 -3.536 7.644 1.00 95.69 93 MET A CA 1
ATOM 719 C C . MET A 1 93 ? 1.308 -3.064 7.994 1.00 95.69 93 MET A C 1
ATOM 721 O O . MET A 1 93 ? 1.538 -2.514 9.072 1.00 95.69 93 MET A O 1
ATOM 725 N N . ARG A 1 94 ? 2.262 -3.293 7.098 1.00 96.00 94 ARG A N 1
ATOM 726 C CA . ARG A 1 94 ? 3.627 -2.760 7.139 1.00 96.00 94 ARG A CA 1
ATOM 727 C C . ARG A 1 94 ? 3.908 -2.071 5.811 1.00 96.00 94 ARG A C 1
ATOM 729 O O . ARG A 1 94 ? 3.310 -2.408 4.788 1.00 96.00 94 ARG A O 1
ATOM 736 N N . PHE A 1 95 ? 4.860 -1.151 5.827 1.00 97.00 95 PHE A N 1
ATOM 737 C CA . PHE A 1 95 ? 5.278 -0.423 4.637 1.00 97.00 95 PHE A CA 1
ATOM 738 C C . PHE A 1 95 ? 6.768 -0.653 4.370 1.00 97.00 95 PHE A C 1
ATOM 740 O O . PHE A 1 95 ? 7.599 -0.387 5.240 1.00 97.00 95 PHE A O 1
ATOM 747 N N . SER A 1 96 ? 7.118 -1.145 3.179 1.00 96.25 96 SER A N 1
ATOM 748 C CA . SER A 1 96 ? 8.513 -1.268 2.728 1.00 96.25 96 SER A CA 1
ATOM 749 C C . SER A 1 96 ? 9.089 0.064 2.233 1.00 96.25 96 SER A C 1
ATOM 751 O O . SER A 1 96 ? 10.304 0.213 2.134 1.00 96.25 96 SER A O 1
ATOM 753 N N . GLN A 1 97 ? 8.224 1.040 1.950 1.00 96.31 97 GLN A N 1
ATOM 754 C CA . GLN A 1 97 ? 8.555 2.431 1.649 1.00 96.31 97 GLN A CA 1
ATOM 755 C C . GLN A 1 97 ? 7.779 3.339 2.604 1.00 96.31 97 GLN A C 1
ATOM 757 O O . GLN A 1 97 ? 6.576 3.165 2.769 1.00 96.31 97 GLN A O 1
ATOM 762 N N . ARG A 1 98 ? 8.433 4.334 3.212 1.00 97.38 98 ARG A N 1
ATOM 763 C CA . ARG A 1 98 ? 7.743 5.266 4.118 1.00 97.38 98 ARG A CA 1
ATOM 764 C C . ARG A 1 98 ? 6.708 6.087 3.340 1.00 97.38 98 ARG A C 1
ATOM 766 O O . ARG A 1 98 ? 7.097 6.724 2.359 1.00 97.38 98 ARG A O 1
ATOM 773 N N . PRO A 1 99 ? 5.441 6.150 3.792 1.00 96.44 99 PRO A N 1
ATOM 774 C CA . PRO A 1 99 ? 4.421 6.980 3.146 1.00 96.44 99 PRO A CA 1
ATOM 775 C C . PRO A 1 99 ? 4.798 8.466 3.074 1.00 96.44 99 PRO A C 1
ATOM 777 O O . PRO A 1 99 ? 4.482 9.138 2.099 1.00 96.44 99 PRO A O 1
ATOM 780 N N . ALA A 1 100 ? 5.528 8.969 4.074 1.00 96.88 100 ALA A N 1
ATOM 781 C CA . ALA A 1 100 ? 6.002 10.355 4.129 1.00 96.88 100 ALA A CA 1
ATOM 782 C C . ALA A 1 100 ? 7.058 10.715 3.073 1.00 96.88 100 ALA A C 1
ATOM 784 O O . ALA A 1 100 ? 7.279 11.894 2.816 1.00 96.88 100 ALA A O 1
ATOM 785 N N . ASP A 1 101 ? 7.713 9.715 2.483 1.00 95.81 101 ASP A N 1
ATOM 786 C CA . ASP A 1 101 ? 8.770 9.918 1.491 1.00 95.81 101 ASP A CA 1
ATOM 787 C C . ASP A 1 101 ? 8.214 9.866 0.050 1.00 95.81 101 ASP A C 1
ATOM 789 O O . ASP A 1 101 ? 8.981 9.857 -0.912 1.00 95.81 101 ASP A O 1
ATOM 793 N N . LEU A 1 102 ? 6.886 9.806 -0.117 1.00 92.62 102 LEU A N 1
ATOM 794 C CA . LEU A 1 102 ? 6.244 9.881 -1.426 1.00 92.62 102 LEU A CA 1
ATOM 795 C C . LEU A 1 102 ? 6.386 11.282 -2.026 1.00 92.62 102 LEU A C 1
ATOM 797 O O . LEU A 1 102 ? 5.888 12.266 -1.481 1.00 92.62 102 LEU A O 1
ATOM 801 N N . ASP A 1 103 ? 7.010 11.348 -3.199 1.00 91.75 103 ASP A N 1
ATOM 802 C CA . ASP A 1 103 ? 7.190 12.576 -3.965 1.00 91.75 103 ASP A CA 1
ATOM 803 C C . ASP A 1 103 ? 6.645 12.394 -5.384 1.00 91.75 103 ASP A C 1
ATOM 805 O O . ASP A 1 103 ? 7.222 11.682 -6.209 1.00 91.75 103 ASP A O 1
ATOM 809 N N . VAL A 1 104 ? 5.535 13.075 -5.678 1.00 88.75 104 VAL A N 1
ATOM 810 C CA . VAL A 1 104 ? 4.866 13.024 -6.988 1.00 88.75 104 VAL A CA 1
ATOM 811 C C . VAL A 1 104 ? 5.714 13.611 -8.124 1.00 88.75 104 VAL A C 1
ATOM 813 O O . VAL A 1 104 ? 5.407 13.357 -9.288 1.00 88.75 104 VAL A O 1
ATOM 816 N N . TYR A 1 105 ? 6.778 14.356 -7.808 1.00 86.75 105 TYR A N 1
ATOM 817 C CA . TYR A 1 105 ? 7.734 14.927 -8.764 1.00 86.75 105 TYR A CA 1
ATOM 818 C C . TYR A 1 105 ? 9.140 14.314 -8.653 1.00 86.75 105 TYR A C 1
ATOM 820 O O . TYR A 1 105 ? 10.059 14.773 -9.334 1.00 86.75 105 TYR A O 1
ATOM 828 N N . GLY A 1 106 ? 9.311 13.302 -7.799 1.00 87.50 106 GLY A N 1
ATOM 829 C CA . GLY A 1 106 ? 10.606 12.719 -7.463 1.00 87.50 106 GLY A CA 1
ATOM 830 C C . GLY A 1 106 ? 11.129 11.725 -8.501 1.00 87.50 106 GLY A C 1
ATOM 831 O O . GLY A 1 106 ? 10.858 11.815 -9.698 1.00 87.50 106 GLY A O 1
ATOM 832 N N . GLU A 1 107 ? 11.898 10.734 -8.040 1.00 85.50 107 GLU A N 1
ATOM 833 C CA . GLU A 1 107 ? 12.455 9.680 -8.906 1.00 85.50 107 GLU A CA 1
ATOM 834 C C . GLU A 1 107 ? 11.383 8.731 -9.467 1.00 85.50 107 GLU A C 1
ATOM 836 O O . GLU A 1 107 ? 11.541 8.192 -10.569 1.00 85.50 107 GLU A O 1
ATOM 841 N N . LYS A 1 108 ? 10.273 8.574 -8.737 1.00 85.81 108 LYS A N 1
ATOM 842 C CA . LYS A 1 108 ? 9.078 7.815 -9.129 1.00 85.81 108 LYS A CA 1
ATOM 843 C C . LYS A 1 108 ? 7.872 8.761 -9.235 1.00 85.81 108 LYS A C 1
ATOM 845 O O . LYS A 1 108 ? 6.988 8.724 -8.385 1.00 85.81 108 LYS A O 1
ATOM 850 N N . PRO A 1 109 ? 7.865 9.662 -10.231 1.00 82.81 109 PRO A N 1
ATOM 851 C CA . PRO A 1 109 ? 6.819 10.664 -10.371 1.00 82.81 109 PRO A CA 1
ATOM 852 C C . PRO A 1 109 ? 5.496 10.032 -10.810 1.00 82.81 109 PRO A C 1
ATOM 854 O O . PRO A 1 109 ? 5.471 9.100 -11.621 1.00 82.81 109 PRO A O 1
ATOM 857 N N . LEU A 1 110 ? 4.397 10.602 -10.324 1.00 80.88 110 LEU A N 1
ATOM 858 C CA . LEU A 1 110 ? 3.045 10.191 -10.692 1.00 80.88 110 LEU A CA 1
ATOM 859 C C . LEU A 1 110 ? 2.788 10.490 -12.183 1.00 80.88 110 LEU A C 1
ATOM 861 O O . LEU A 1 110 ? 3.316 11.467 -12.723 1.00 80.88 110 LEU A O 1
ATOM 865 N N . TRP A 1 111 ? 1.973 9.672 -12.856 1.00 74.31 111 TRP A N 1
ATOM 866 C CA . TRP A 1 111 ? 1.566 9.855 -14.266 1.00 74.31 111 TRP A CA 1
ATOM 867 C C . TRP A 1 111 ? 2.670 9.673 -15.315 1.00 74.31 111 TRP A C 1
ATOM 869 O O . TRP A 1 111 ? 2.446 9.918 -16.500 1.00 74.31 111 TRP A O 1
ATOM 879 N N . GLN A 1 112 ? 3.866 9.235 -14.918 1.00 77.31 112 GLN A N 1
ATOM 880 C CA . GLN A 1 112 ? 4.935 8.894 -15.864 1.00 77.31 112 GLN A CA 1
ATOM 881 C C . GLN A 1 112 ? 4.926 7.415 -16.254 1.00 77.31 112 GLN A C 1
ATOM 883 O O . GLN A 1 112 ? 5.719 7.023 -17.111 1.00 77.31 112 GLN A O 1
ATOM 888 N N . CYS A 1 113 ? 4.033 6.608 -15.659 1.00 74.50 113 CYS A N 1
ATOM 889 C CA . CYS A 1 113 ? 3.790 5.218 -16.047 1.00 74.50 113 CYS A CA 1
ATOM 890 C C . CYS A 1 113 ? 5.086 4.395 -16.071 1.00 74.50 113 CYS A C 1
ATOM 892 O O . CYS A 1 113 ? 5.496 3.773 -17.056 1.00 74.50 113 CYS A O 1
ATOM 894 N N . ARG A 1 114 ? 5.764 4.452 -14.925 1.00 78.38 114 ARG A N 1
ATOM 895 C CA . ARG A 1 114 ? 7.001 3.731 -14.645 1.00 78.38 114 ARG A CA 1
ATOM 896 C C . ARG A 1 114 ? 6.712 2.452 -13.867 1.00 78.38 114 ARG A C 1
ATOM 898 O O . ARG A 1 114 ? 5.789 2.395 -13.060 1.00 78.38 114 ARG A O 1
ATOM 905 N N . GLY A 1 115 ? 7.525 1.432 -14.127 1.00 79.25 115 GLY A N 1
ATOM 906 C CA . GLY A 1 115 ? 7.367 0.103 -13.544 1.00 79.25 115 GLY A CA 1
ATOM 907 C C . GLY A 1 115 ? 6.599 -0.860 -14.452 1.00 79.25 115 GLY A C 1
ATOM 908 O O . GLY A 1 115 ? 6.637 -0.738 -15.681 1.00 79.25 115 GLY A O 1
ATOM 909 N N . TRP A 1 116 ? 5.951 -1.864 -13.863 1.00 79.88 116 TRP A N 1
ATOM 910 C CA . TRP A 1 116 ? 5.218 -2.882 -14.622 1.00 79.88 116 TRP A CA 1
ATOM 911 C C . TRP A 1 116 ? 3.782 -2.452 -14.948 1.00 79.88 116 TRP A C 1
ATOM 913 O O . TRP A 1 116 ? 3.157 -1.685 -14.219 1.00 79.88 116 TRP A O 1
ATOM 923 N N . ARG A 1 117 ? 3.242 -2.977 -16.054 1.00 74.06 117 ARG A N 1
ATOM 924 C CA . ARG A 1 117 ? 1.834 -2.827 -16.446 1.00 74.06 117 ARG A CA 1
ATOM 925 C C . ARG A 1 117 ? 1.323 -4.075 -17.178 1.00 74.06 117 ARG A C 1
ATOM 927 O O . ARG A 1 117 ? 2.117 -4.741 -17.855 1.00 74.06 117 ARG A O 1
ATOM 934 N N . PRO A 1 118 ? 0.015 -4.386 -17.118 1.00 70.69 118 PRO A N 1
ATOM 935 C CA . PRO A 1 118 ? -0.551 -5.515 -17.849 1.00 70.69 118 PRO A CA 1
ATOM 936 C C . PRO A 1 118 ? -0.391 -5.353 -19.371 1.00 70.69 118 PRO A C 1
ATOM 938 O O . PRO A 1 118 ? -0.758 -4.331 -19.947 1.00 70.69 118 PRO A O 1
ATOM 941 N N . ALA A 1 119 ? 0.121 -6.386 -20.049 1.00 67.94 119 ALA A N 1
ATOM 942 C CA . ALA A 1 1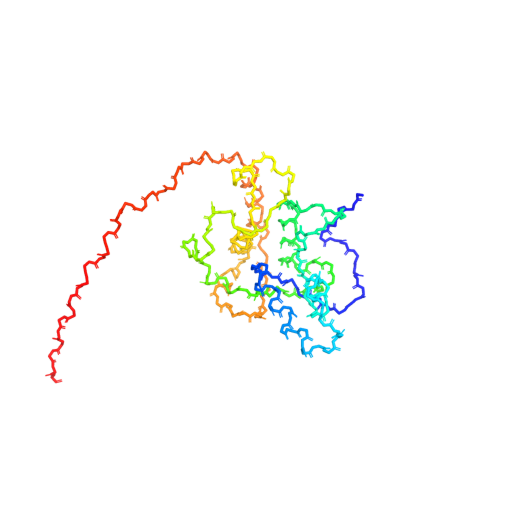19 ? 0.403 -6.351 -21.492 1.00 67.94 119 ALA A CA 1
ATOM 943 C C . ALA A 1 119 ? -0.853 -6.272 -22.387 1.00 67.94 119 ALA A C 1
ATOM 945 O O . ALA A 1 119 ? -0.749 -6.005 -23.581 1.00 67.94 119 ALA A O 1
ATOM 946 N N . ASN A 1 120 ? -2.033 -6.547 -21.828 1.00 65.38 120 ASN A N 1
ATOM 947 C CA . ASN A 1 120 ? -3.319 -6.568 -22.527 1.00 65.38 120 ASN A CA 1
ATOM 948 C C . ASN A 1 120 ? -4.024 -5.203 -22.579 1.00 65.38 120 ASN A C 1
ATOM 950 O O . ASN A 1 120 ? -5.093 -5.109 -23.180 1.00 65.38 120 ASN A O 1
ATOM 954 N N . VAL A 1 121 ? -3.454 -4.161 -21.970 1.00 63.44 121 VAL A N 1
ATOM 955 C CA . VAL A 1 121 ? -3.954 -2.790 -22.098 1.00 63.44 121 VAL A CA 1
ATOM 956 C C . VAL A 1 121 ? -3.428 -2.224 -23.419 1.00 63.44 121 VAL A C 1
ATOM 958 O O . VAL A 1 121 ? -2.245 -1.911 -23.555 1.00 63.44 121 VAL A O 1
ATOM 961 N N . ALA A 1 122 ? -4.302 -2.182 -24.428 1.00 53.66 122 ALA A N 1
ATOM 962 C CA . ALA A 1 122 ? -3.998 -1.664 -25.757 1.00 53.66 122 ALA A CA 1
ATOM 963 C C . ALA A 1 122 ? -3.930 -0.134 -25.712 1.00 53.66 122 ALA A C 1
ATOM 965 O O . ALA A 1 122 ? -4.897 0.539 -26.035 1.00 53.66 122 ALA A O 1
ATOM 966 N N . GLY A 1 123 ? -2.788 0.392 -25.285 1.00 56.41 123 GLY A N 1
ATOM 967 C CA . GLY A 1 123 ? -2.603 1.818 -25.082 1.00 56.41 123 GLY A CA 1
ATOM 968 C C . GLY A 1 123 ? -1.220 2.128 -24.534 1.00 56.41 123 GLY A C 1
ATOM 969 O O . GLY A 1 123 ? -0.510 1.266 -23.996 1.00 56.41 123 GLY A O 1
ATOM 970 N N . GLY A 1 124 ? -0.799 3.377 -24.688 1.00 56.66 124 GLY A N 1
ATOM 971 C CA . GLY A 1 124 ? 0.300 3.912 -23.898 1.00 56.66 124 GLY A CA 1
ATOM 972 C C . GLY A 1 124 ? -0.088 3.979 -22.420 1.00 56.66 124 GLY A C 1
ATOM 973 O O . GLY A 1 124 ? -0.895 3.210 -21.906 1.00 56.66 124 GLY A O 1
ATOM 974 N N . CYS A 1 125 ? 0.491 4.927 -21.718 1.00 58.53 125 CYS A N 1
ATOM 975 C CA . CYS A 1 125 ? 0.197 5.198 -20.315 1.00 58.53 125 CYS A CA 1
ATOM 976 C C . CYS A 1 125 ? -1.155 5.892 -20.087 1.00 58.53 125 CYS A C 1
ATOM 978 O O . CYS A 1 125 ? -1.513 6.205 -18.962 1.00 58.53 125 CYS A O 1
ATOM 980 N N . GLU A 1 126 ? -1.891 6.132 -21.169 1.00 60.66 126 GLU A N 1
ATOM 981 C CA . GLU A 1 126 ? -3.199 6.783 -21.185 1.00 60.66 126 GLU A CA 1
ATOM 982 C C . GLU A 1 126 ? -4.310 5.851 -20.674 1.00 60.66 126 GLU A C 1
ATOM 984 O O . GLU A 1 126 ? -5.311 6.329 -20.152 1.00 60.66 126 GLU A O 1
ATOM 989 N N . ASP A 1 127 ? -4.102 4.530 -20.757 1.00 57.69 127 ASP A N 1
ATOM 990 C CA . ASP A 1 127 ? -5.142 3.525 -20.503 1.00 57.69 127 ASP A CA 1
ATOM 991 C C . ASP A 1 127 ? -4.822 2.575 -19.329 1.00 57.69 127 ASP A C 1
ATOM 993 O O . ASP A 1 127 ? -5.560 1.615 -19.089 1.00 57.69 127 ASP A O 1
ATOM 997 N N . GLY A 1 128 ? -3.718 2.784 -18.597 1.00 62.09 128 GLY A N 1
ATOM 998 C CA . GLY A 1 128 ? -3.301 1.866 -17.531 1.00 62.09 128 GLY A CA 1
ATOM 999 C C . GLY A 1 128 ? -2.459 2.492 -16.421 1.00 62.09 128 GLY A C 1
ATOM 1000 O O . GLY A 1 128 ? -1.706 3.431 -16.652 1.00 62.09 128 GLY A O 1
ATOM 1001 N N . TYR A 1 129 ? -2.567 1.912 -15.224 1.00 71.06 129 TYR A N 1
ATOM 1002 C CA . TYR A 1 129 ? -1.761 2.253 -14.050 1.00 71.06 129 TYR A CA 1
ATOM 1003 C C . TYR A 1 129 ? -0.473 1.434 -14.048 1.00 71.06 129 TYR A C 1
ATOM 1005 O O . TYR A 1 129 ? -0.521 0.214 -14.254 1.00 71.06 129 TYR A O 1
ATOM 1013 N N . ALA A 1 130 ? 0.661 2.088 -13.815 1.00 80.50 130 ALA A N 1
ATOM 1014 C CA . ALA A 1 130 ? 1.915 1.389 -13.589 1.00 80.50 130 ALA A CA 1
ATOM 1015 C C . ALA A 1 130 ? 2.135 1.153 -12.089 1.00 80.50 130 ALA A C 1
ATOM 1017 O O . ALA A 1 130 ? 1.490 1.778 -11.247 1.00 80.50 130 ALA A O 1
ATOM 1018 N N . THR A 1 131 ? 3.038 0.237 -11.741 1.00 81.31 131 THR A N 1
ATOM 1019 C CA . THR A 1 131 ? 3.292 -0.143 -10.339 1.00 81.31 131 THR A CA 1
ATOM 1020 C C . THR A 1 131 ? 3.691 1.018 -9.445 1.00 81.31 131 THR A C 1
ATOM 1022 O O . THR A 1 131 ? 3.311 1.037 -8.278 1.00 81.31 131 THR A O 1
ATOM 1025 N N . ASP A 1 132 ? 4.382 2.015 -9.996 1.00 85.50 132 ASP A N 1
ATOM 1026 C CA . ASP A 1 132 ? 4.743 3.206 -9.235 1.00 85.50 132 ASP A CA 1
ATOM 1027 C C . ASP A 1 132 ? 3.501 4.032 -8.858 1.00 85.50 132 ASP A C 1
ATOM 1029 O O . ASP A 1 132 ? 3.405 4.481 -7.721 1.00 85.50 132 ASP A O 1
ATOM 1033 N N . ASP A 1 133 ? 2.505 4.161 -9.746 1.00 86.44 133 ASP A N 1
ATOM 1034 C CA . ASP A 1 133 ? 1.263 4.898 -9.463 1.00 86.44 133 ASP A CA 1
ATOM 1035 C C . ASP A 1 133 ? 0.400 4.189 -8.396 1.00 86.44 133 ASP A C 1
ATOM 1037 O O . ASP A 1 133 ? -0.315 4.838 -7.627 1.00 86.44 133 ASP A O 1
ATOM 1041 N N . ILE A 1 134 ? 0.477 2.853 -8.327 1.00 88.56 134 ILE A N 1
ATOM 1042 C CA . ILE A 1 134 ? -0.319 2.034 -7.400 1.00 88.56 134 ILE A CA 1
ATOM 1043 C C . ILE A 1 134 ? 0.016 2.362 -5.944 1.00 88.56 134 ILE A C 1
ATOM 1045 O O . ILE A 1 134 ? -0.901 2.488 -5.135 1.00 88.56 134 ILE A O 1
ATOM 1049 N N . PHE A 1 135 ? 1.291 2.544 -5.593 1.00 92.06 135 PHE A N 1
ATOM 1050 C CA . PHE A 1 135 ? 1.645 2.802 -4.196 1.00 92.06 135 PHE A CA 1
ATOM 1051 C C . PHE A 1 135 ? 1.173 4.188 -3.717 1.00 92.06 135 PHE A C 1
ATOM 1053 O O . PHE A 1 135 ? 0.743 4.336 -2.571 1.00 92.06 135 PHE A O 1
ATOM 1060 N N . PHE A 1 136 ? 1.151 5.195 -4.603 1.00 92.62 136 PHE A N 1
ATOM 1061 C CA . PHE A 1 136 ? 0.510 6.480 -4.292 1.00 92.62 136 PHE A CA 1
ATOM 1062 C C . PHE A 1 136 ? -0.981 6.297 -4.009 1.00 92.62 136 PHE A C 1
ATOM 1064 O O . PHE A 1 136 ? -1.480 6.809 -3.008 1.00 92.62 136 PHE A O 1
ATOM 1071 N N . LEU A 1 137 ? -1.683 5.539 -4.860 1.00 91.69 137 LEU A N 1
ATOM 1072 C CA . LEU A 1 137 ? -3.091 5.218 -4.641 1.00 91.69 137 LEU A CA 1
ATOM 1073 C C . LEU A 1 137 ? -3.295 4.511 -3.297 1.00 91.69 137 LEU A C 1
ATOM 1075 O O . LEU A 1 137 ? -4.166 4.919 -2.542 1.00 91.69 137 LEU A O 1
ATOM 1079 N N . GLU A 1 138 ? -2.496 3.492 -2.982 1.00 94.38 138 GLU A N 1
ATOM 1080 C CA . GLU A 1 138 ? -2.574 2.744 -1.722 1.00 94.38 138 GLU A CA 1
ATOM 1081 C C . GLU A 1 138 ? -2.461 3.660 -0.493 1.00 94.38 138 GLU A C 1
ATOM 1083 O O . GLU A 1 138 ? -3.285 3.584 0.420 1.00 94.38 138 GLU A O 1
ATOM 1088 N N . VAL A 1 139 ? -1.491 4.581 -0.483 1.00 96.12 139 VAL A N 1
ATOM 1089 C CA . VAL A 1 139 ? -1.328 5.549 0.613 1.00 96.12 139 VAL A CA 1
ATOM 1090 C C . VAL A 1 139 ? -2.497 6.534 0.671 1.00 96.12 139 VAL A C 1
ATOM 1092 O O . VAL A 1 139 ? -3.030 6.775 1.756 1.00 96.12 139 VAL A O 1
ATOM 1095 N N . CYS A 1 140 ? -2.941 7.072 -0.469 1.00 95.19 140 CYS A N 1
ATOM 1096 C CA . CYS A 1 140 ? -4.092 7.977 -0.519 1.00 95.19 140 CYS A CA 1
ATOM 1097 C C . CYS A 1 140 ? -5.369 7.302 -0.003 1.00 95.19 140 CYS A C 1
ATOM 1099 O O . CYS A 1 140 ? -6.101 7.894 0.790 1.00 95.19 140 CYS A O 1
ATOM 1101 N N . MET A 1 141 ? -5.602 6.053 -0.399 1.00 95.81 141 MET A N 1
ATOM 1102 C CA . MET A 1 141 ? -6.738 5.245 0.031 1.00 95.81 141 MET A CA 1
ATOM 1103 C C . MET A 1 141 ? -6.761 5.093 1.548 1.00 95.81 141 MET A C 1
ATOM 1105 O O . MET A 1 141 ? -7.754 5.453 2.179 1.00 95.81 141 MET A O 1
ATOM 1109 N N . PHE A 1 142 ? -5.658 4.648 2.157 1.00 97.56 142 PHE A N 1
ATOM 1110 C CA . PHE A 1 142 ? -5.580 4.528 3.615 1.00 97.56 142 PHE A CA 1
ATOM 1111 C C . PHE A 1 142 ? -5.669 5.873 4.330 1.00 97.56 142 PHE A C 1
ATOM 1113 O O . PHE A 1 142 ? -6.282 5.949 5.390 1.00 97.56 142 PHE A O 1
ATOM 1120 N N . SER A 1 143 ? -5.126 6.944 3.745 1.00 97.44 143 SER A N 1
ATOM 1121 C CA . SER A 1 143 ? -5.253 8.278 4.335 1.00 97.44 143 SER A CA 1
ATOM 1122 C C . SER A 1 143 ? -6.705 8.768 4.406 1.00 97.44 143 SER A C 1
ATOM 1124 O O . SER A 1 143 ? -7.039 9.577 5.268 1.00 97.44 143 SER A O 1
ATOM 1126 N N . HIS A 1 144 ? -7.562 8.257 3.516 1.00 96.75 144 HIS A N 1
ATOM 1127 C CA . HIS A 1 144 ? -8.968 8.623 3.432 1.00 96.75 144 HIS A CA 1
ATOM 1128 C C . HIS A 1 144 ? -9.859 7.736 4.314 1.00 96.75 144 HIS A C 1
ATOM 1130 O O . HIS A 1 144 ? -10.727 8.248 5.009 1.00 96.75 144 HIS A O 1
ATOM 1136 N N . ILE A 1 145 ? -9.628 6.417 4.322 1.00 97.62 145 ILE A N 1
ATOM 1137 C CA . ILE A 1 145 ? -10.522 5.444 4.983 1.00 97.62 145 ILE A CA 1
ATOM 1138 C C . ILE A 1 145 ? -10.113 5.068 6.416 1.00 97.62 145 ILE A C 1
ATOM 1140 O O . ILE A 1 145 ? -10.777 4.239 7.037 1.00 97.62 145 ILE A O 1
ATOM 1144 N N . CYS A 1 146 ? -9.011 5.605 6.944 1.00 98.19 146 CYS A N 1
ATOM 1145 C CA . CYS A 1 146 ? -8.543 5.321 8.303 1.00 98.19 146 CYS A CA 1
ATOM 1146 C C . CYS A 1 146 ? -8.592 6.590 9.164 1.00 98.19 146 CYS A C 1
ATOM 1148 O O . CYS A 1 146 ? -7.973 7.595 8.820 1.00 98.19 146 CYS A O 1
ATOM 1150 N N . ARG A 1 147 ? -9.256 6.541 10.327 1.00 98.56 147 ARG A N 1
ATOM 1151 C CA . ARG A 1 147 ? -9.368 7.695 11.249 1.00 98.56 147 ARG A CA 1
ATOM 1152 C C . ARG A 1 147 ? -8.025 8.152 11.808 1.00 98.56 147 ARG A C 1
ATOM 1154 O O . ARG A 1 147 ? -7.843 9.323 12.123 1.00 98.56 147 ARG A O 1
ATOM 1161 N N . ASN A 1 148 ? -7.085 7.223 11.933 1.00 98.25 148 ASN A N 1
ATOM 1162 C CA . ASN A 1 148 ? -5.707 7.458 12.352 1.00 98.25 148 ASN A CA 1
ATOM 1163 C C . ASN A 1 148 ? -4.763 7.622 11.147 1.00 98.25 148 ASN A C 1
ATOM 1165 O O . ASN A 1 148 ? -3.623 7.158 11.176 1.00 98.25 148 ASN A O 1
ATOM 1169 N N . SER A 1 149 ? -5.230 8.242 10.062 1.00 97.38 149 SER A N 1
ATOM 1170 C CA . SER A 1 149 ? -4.436 8.449 8.847 1.00 97.38 149 SER A CA 1
ATOM 1171 C C . SER A 1 149 ? -3.180 9.287 9.070 1.00 97.38 149 SER A C 1
ATOM 1173 O O . SER A 1 149 ? -2.173 9.045 8.419 1.00 97.38 149 SER A O 1
ATOM 1175 N N . GLU A 1 150 ? -3.181 10.215 10.025 1.00 97.94 150 GLU A N 1
ATOM 1176 C CA . GLU A 1 150 ? -1.991 11.012 10.357 1.00 97.94 150 GLU A CA 1
ATOM 1177 C C . GLU A 1 150 ? -0.812 10.140 10.826 1.00 97.94 150 GLU A C 1
ATOM 1179 O O . GLU A 1 150 ? 0.345 10.437 10.527 1.00 97.94 150 GLU A O 1
ATOM 1184 N N . GLU A 1 151 ? -1.084 9.014 11.503 1.00 97.81 151 GLU A N 1
ATOM 1185 C CA . GLU A 1 151 ? -0.038 8.080 11.941 1.00 97.81 151 GLU A CA 1
ATOM 1186 C C . GLU A 1 151 ? 0.719 7.484 10.750 1.00 97.81 151 GLU A C 1
ATOM 1188 O O . GLU A 1 151 ? 1.926 7.260 10.856 1.00 97.81 151 GLU A O 1
ATOM 1193 N N . LEU A 1 152 ? 0.047 7.303 9.606 1.00 96.88 152 LEU A N 1
ATOM 1194 C CA . LEU A 1 152 ? 0.605 6.747 8.370 1.00 96.88 152 LEU A CA 1
ATOM 1195 C C . LEU A 1 152 ? 1.872 7.489 7.929 1.00 96.88 152 LEU A C 1
ATOM 1197 O O . LEU A 1 152 ? 2.852 6.875 7.507 1.00 96.88 152 LEU A O 1
ATOM 1201 N N . PHE A 1 153 ? 1.876 8.814 8.079 1.00 97.50 153 PHE A N 1
ATOM 1202 C CA . PHE A 1 153 ? 2.981 9.683 7.672 1.00 97.50 153 PHE A CA 1
ATOM 1203 C C . PHE A 1 153 ? 4.075 9.817 8.741 1.00 97.50 153 PHE A C 1
ATOM 1205 O O . PHE A 1 153 ? 5.079 10.493 8.530 1.00 97.50 153 PHE A O 1
ATOM 1212 N N . THR A 1 154 ? 3.925 9.143 9.880 1.00 98.00 154 THR A N 1
ATOM 1213 C CA . THR A 1 154 ? 4.957 9.079 10.927 1.00 98.00 154 THR A CA 1
ATOM 1214 C C . THR A 1 154 ? 5.732 7.762 10.922 1.00 98.00 154 THR A C 1
ATOM 1216 O O . THR A 1 154 ? 6.753 7.653 11.601 1.00 98.00 154 THR A O 1
ATOM 1219 N N . LEU A 1 155 ? 5.279 6.780 10.135 1.00 97.12 155 LEU A N 1
ATOM 1220 C CA . LEU A 1 155 ? 5.846 5.436 10.102 1.00 97.12 155 LEU A CA 1
ATOM 1221 C C . LEU A 1 155 ? 7.269 5.416 9.525 1.00 97.12 155 LEU A C 1
ATOM 1223 O O . LEU A 1 155 ? 7.607 6.107 8.554 1.00 97.12 155 LEU A O 1
ATOM 1227 N N . ASN A 1 156 ? 8.099 4.551 10.099 1.00 98.12 156 ASN A N 1
ATOM 1228 C CA . ASN A 1 156 ? 9.342 4.086 9.503 1.00 98.12 156 ASN A CA 1
ATOM 1229 C C . ASN A 1 156 ? 9.092 2.832 8.657 1.00 98.12 156 ASN A C 1
ATOM 1231 O O . ASN A 1 156 ? 8.037 2.198 8.721 1.00 98.12 156 ASN A O 1
ATOM 1235 N N . VAL A 1 157 ? 10.094 2.455 7.860 1.00 97.25 157 VAL A N 1
ATOM 1236 C CA . VAL A 1 157 ? 10.059 1.201 7.100 1.00 97.25 157 VAL A CA 1
ATOM 1237 C C . VAL A 1 157 ? 9.872 0.024 8.058 1.00 97.2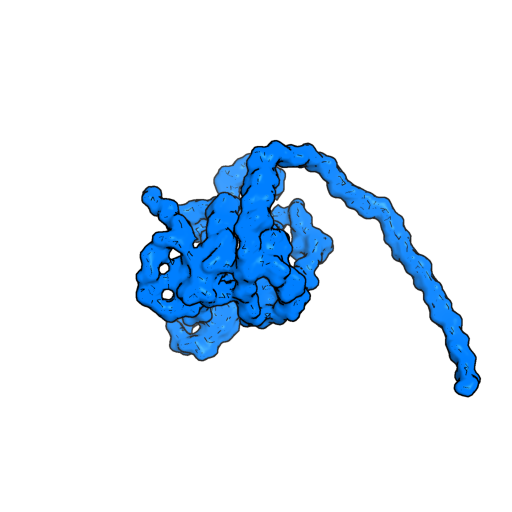5 157 VAL A C 1
ATOM 1239 O O . VAL A 1 157 ? 10.638 -0.145 9.004 1.00 97.25 157 VAL A O 1
ATOM 1242 N N . GLY A 1 158 ? 8.864 -0.801 7.783 1.00 95.00 158 GLY A N 1
ATOM 1243 C CA . GLY A 1 158 ? 8.553 -1.998 8.556 1.00 95.00 158 GLY A CA 1
ATOM 1244 C C . GLY A 1 158 ? 7.784 -1.773 9.856 1.00 95.00 158 GLY A C 1
ATOM 1245 O O . GLY A 1 158 ? 7.464 -2.777 10.500 1.00 95.00 158 GLY A O 1
ATOM 1246 N N . ASP A 1 159 ? 7.458 -0.530 10.226 1.00 95.94 159 ASP A N 1
ATOM 1247 C CA . ASP A 1 159 ? 6.574 -0.257 11.363 1.00 95.94 159 ASP A CA 1
ATOM 1248 C C . ASP A 1 159 ? 5.183 -0.867 11.124 1.00 95.94 159 ASP A C 1
ATOM 1250 O O . ASP A 1 159 ? 4.713 -0.994 9.989 1.00 95.94 159 ASP A O 1
ATOM 1254 N N . PHE A 1 160 ? 4.526 -1.268 12.214 1.00 94.00 160 PHE A N 1
ATOM 1255 C CA . PHE A 1 160 ? 3.164 -1.790 12.164 1.00 94.00 160 PHE A CA 1
ATOM 1256 C C . PHE A 1 160 ? 2.156 -0.649 12.144 1.00 94.00 160 PHE A C 1
ATOM 1258 O O . PHE A 1 160 ? 2.205 0.24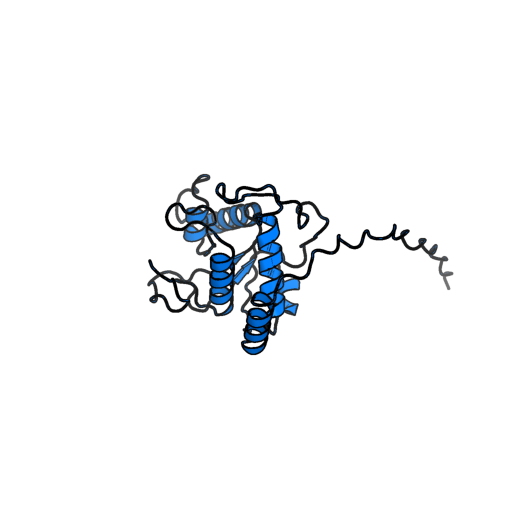9 12.980 1.00 94.00 160 PHE A O 1
ATOM 1265 N N . TYR A 1 161 ? 1.177 -0.763 11.256 1.00 96.25 161 TYR A N 1
ATOM 1266 C CA . TYR A 1 161 ? 0.061 0.159 11.150 1.00 96.25 161 TYR A CA 1
ATOM 1267 C C . TYR A 1 161 ? -1.261 -0.600 11.188 1.00 96.25 161 TYR A C 1
ATO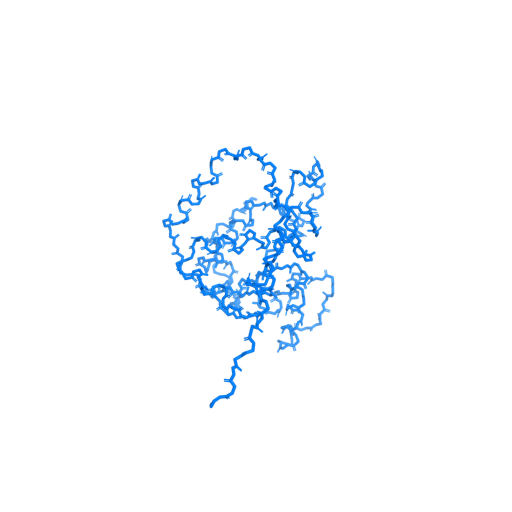M 1269 O O . TYR A 1 161 ? -1.498 -1.504 10.389 1.00 96.25 161 TYR A O 1
ATOM 1277 N N . VAL A 1 162 ? -2.137 -0.248 12.123 1.00 96.88 162 VAL A N 1
ATOM 1278 C CA . VAL A 1 162 ? -3.497 -0.790 12.187 1.00 96.88 162 VAL A CA 1
ATOM 1279 C C . VAL A 1 162 ? -4.444 0.340 11.825 1.00 96.88 162 VAL A C 1
ATOM 1281 O O . VAL A 1 162 ? -4.512 1.335 12.539 1.00 96.88 162 VAL A O 1
ATOM 1284 N N . CYS A 1 163 ? -5.156 0.185 10.715 1.00 97.12 163 CYS A N 1
ATOM 1285 C CA . CYS A 1 163 ? -6.164 1.147 10.293 1.00 97.12 163 CYS A CA 1
ATOM 1286 C C . CYS A 1 163 ? -7.344 1.125 11.275 1.00 97.12 163 CYS A C 1
ATOM 1288 O O . CYS A 1 163 ? -8.004 0.093 11.431 1.00 97.12 163 CYS A O 1
ATOM 1290 N N . ASP A 1 164 ? -7.633 2.260 11.912 1.00 97.69 164 ASP A N 1
ATOM 1291 C CA . ASP A 1 164 ? -8.935 2.506 12.535 1.00 97.69 164 ASP A CA 1
ATOM 1292 C C . ASP A 1 164 ? -9.944 2.783 11.418 1.00 97.69 164 ASP A C 1
ATOM 1294 O O . ASP A 1 164 ? -10.167 3.928 11.025 1.00 97.69 164 ASP A O 1
ATOM 1298 N N . PHE A 1 165 ? -10.457 1.696 10.838 1.00 97.12 165 PHE A N 1
ATOM 1299 C CA . PHE A 1 165 ? -11.286 1.735 9.640 1.00 97.12 165 PHE A CA 1
ATOM 1300 C C . PHE A 1 165 ? -12.534 2.598 9.849 1.00 97.12 165 PHE A C 1
ATOM 1302 O O . PHE A 1 165 ? -13.322 2.373 10.779 1.00 97.12 165 PHE A O 1
ATOM 1309 N N . ASP A 1 166 ? -12.731 3.555 8.948 1.00 97.94 166 ASP A N 1
ATOM 1310 C CA . ASP A 1 166 ? -13.896 4.419 8.911 1.00 97.94 166 ASP A CA 1
ATOM 1311 C C . ASP A 1 166 ? -14.874 3.969 7.824 1.00 97.94 166 ASP A C 1
ATOM 1313 O O . ASP A 1 166 ? -14.619 4.127 6.632 1.00 97.94 166 ASP A O 1
ATOM 1317 N N . GLU A 1 167 ? -15.988 3.362 8.243 1.00 97.00 167 GLU A N 1
ATOM 1318 C CA . GLU A 1 167 ? -17.003 2.864 7.312 1.00 97.00 167 GLU A CA 1
ATOM 1319 C C . GLU A 1 167 ? -17.702 4.017 6.581 1.00 97.00 167 GLU A C 1
ATOM 1321 O O . GLU A 1 167 ? -17.938 3.892 5.387 1.00 97.00 167 GLU A O 1
ATOM 1326 N N . ASP A 1 168 ? -17.926 5.160 7.238 1.00 97.81 168 ASP A N 1
ATOM 1327 C CA . ASP A 1 168 ? -18.578 6.309 6.597 1.00 97.81 168 ASP A CA 1
ATOM 1328 C C . ASP A 1 168 ? -17.667 6.915 5.512 1.00 97.81 168 ASP A C 1
ATOM 1330 O O . ASP A 1 168 ? -18.119 7.206 4.406 1.00 97.81 168 ASP A O 1
ATOM 1334 N N . ALA A 1 169 ? -16.360 7.036 5.781 1.00 96.94 169 ALA A N 1
ATOM 1335 C CA . ALA A 1 169 ? -15.397 7.508 4.780 1.00 96.94 169 ALA A CA 1
ATOM 1336 C C . ALA A 1 169 ? -15.221 6.507 3.625 1.00 96.94 169 ALA A C 1
ATOM 1338 O O . ALA A 1 169 ? -14.985 6.894 2.481 1.00 96.94 169 ALA A O 1
ATOM 1339 N N . PHE A 1 170 ? -15.343 5.206 3.903 1.00 95.75 170 PHE A N 1
ATOM 1340 C CA . PHE A 1 170 ? -15.368 4.197 2.852 1.00 95.75 170 PHE A CA 1
ATOM 1341 C C . PHE A 1 170 ? -16.622 4.314 1.974 1.00 95.75 170 PHE A C 1
ATOM 1343 O O . PHE A 1 170 ? -16.491 4.278 0.753 1.00 95.75 170 PHE A O 1
ATOM 1350 N N . ASP A 1 171 ? -17.802 4.522 2.560 1.00 94.38 171 ASP A N 1
ATOM 1351 C CA . ASP A 1 171 ? -19.046 4.733 1.811 1.00 94.38 171 ASP A CA 1
ATOM 1352 C C . ASP A 1 171 ? -18.959 5.994 0.922 1.00 94.38 171 ASP A C 1
ATOM 1354 O O . ASP A 1 171 ? -19.376 5.980 -0.240 1.00 94.38 171 ASP A O 1
ATOM 1358 N N . GLU A 1 172 ? -18.364 7.083 1.425 1.00 93.75 172 GLU A N 1
ATOM 1359 C CA . GLU A 1 172 ? -18.086 8.296 0.636 1.00 93.75 172 GLU A CA 1
ATOM 1360 C C . GLU A 1 172 ? -17.152 8.014 -0.549 1.00 93.75 172 GLU A C 1
ATOM 1362 O O . GLU A 1 172 ? -17.385 8.478 -1.670 1.00 93.75 172 GLU A O 1
ATOM 1367 N N . LEU A 1 173 ? -16.111 7.219 -0.320 1.00 91.19 173 LEU A N 1
ATOM 1368 C CA . LEU A 1 173 ? -15.171 6.823 -1.356 1.00 91.19 173 LEU A CA 1
ATOM 1369 C C . LEU A 1 173 ? -15.814 5.923 -2.421 1.00 91.19 173 LEU A C 1
ATOM 1371 O O . LEU A 1 173 ? -15.525 6.077 -3.610 1.00 91.19 173 LEU A O 1
ATOM 1375 N N . GLU A 1 174 ? -16.692 4.998 -2.024 1.00 90.25 174 GLU A N 1
ATOM 1376 C CA . GLU A 1 174 ? -17.459 4.182 -2.968 1.00 90.25 174 GLU A CA 1
ATOM 1377 C C . GLU A 1 174 ? -18.315 5.065 -3.879 1.00 90.25 174 GLU A C 1
ATOM 1379 O O . GLU A 1 174 ? -18.338 4.848 -5.092 1.00 90.25 174 GLU A O 1
ATOM 1384 N N . LEU A 1 175 ? -18.961 6.098 -3.328 1.00 90.38 175 LEU A N 1
ATOM 1385 C CA . LEU A 1 175 ? -19.705 7.071 -4.127 1.00 90.38 175 LEU A CA 1
ATOM 1386 C C . LEU A 1 175 ? -18.791 7.812 -5.106 1.00 90.38 175 LEU A C 1
ATOM 1388 O O . LEU A 1 175 ? -19.133 7.901 -6.284 1.00 90.38 175 LEU A O 1
ATOM 1392 N N . LEU A 1 176 ? -17.615 8.264 -4.659 1.00 87.19 176 LEU A N 1
ATOM 1393 C CA . LEU A 1 176 ? -16.643 8.952 -5.513 1.00 87.19 176 LEU A CA 1
ATOM 1394 C C . LEU A 1 176 ? -16.190 8.083 -6.698 1.00 87.19 176 LEU A C 1
ATOM 1396 O O . LEU A 1 176 ? -16.034 8.586 -7.808 1.00 87.19 176 LEU A O 1
ATOM 1400 N N . PHE A 1 177 ? -16.004 6.777 -6.495 1.00 84.38 177 PHE A N 1
ATOM 1401 C CA . PHE A 1 177 ? -15.633 5.851 -7.573 1.00 84.38 177 PHE A CA 1
ATOM 1402 C C . PHE A 1 177 ? -16.760 5.547 -8.561 1.00 84.38 177 PHE A C 1
ATOM 1404 O O . PHE A 1 177 ? -16.490 5.044 -9.654 1.00 84.38 177 PHE A O 1
ATOM 1411 N N . LEU A 1 178 ? -18.008 5.837 -8.197 1.00 86.31 178 LEU A N 1
ATOM 1412 C CA . LEU A 1 178 ? -19.164 5.704 -9.082 1.00 86.31 178 LEU A CA 1
ATOM 1413 C C . LEU A 1 178 ? -19.440 6.978 -9.891 1.00 86.31 178 LEU A C 1
ATOM 1415 O O . LEU A 1 178 ? -20.238 6.933 -10.830 1.00 86.31 178 LEU A O 1
ATOM 1419 N N . GLU A 1 179 ? -18.804 8.100 -9.550 1.00 87.25 179 GLU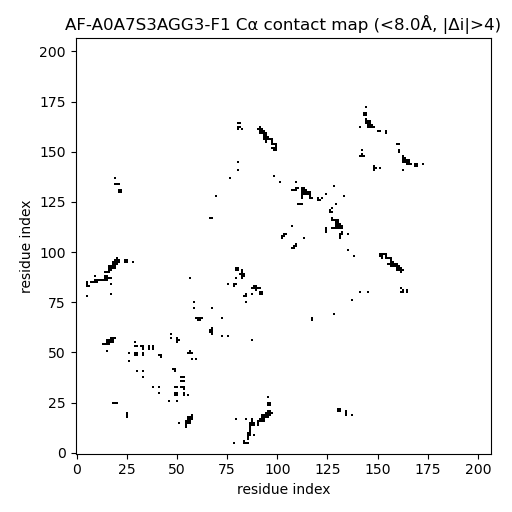 A N 1
ATOM 1420 C CA . GLU A 1 179 ? -18.910 9.337 -10.318 1.00 87.25 179 GLU A CA 1
ATOM 1421 C C . GLU A 1 179 ? -18.198 9.218 -11.673 1.00 87.25 179 GLU A C 1
ATOM 1423 O O . GLU A 1 179 ? -17.185 8.530 -11.823 1.00 87.25 179 GLU A O 1
ATOM 1428 N N . GLU A 1 180 ? -18.716 9.918 -12.689 1.00 80.31 180 GLU A N 1
ATOM 1429 C CA . GLU A 1 180 ? -17.990 10.047 -13.951 1.00 80.31 180 GLU A CA 1
ATOM 1430 C C . GLU A 1 180 ? -16.645 10.746 -13.694 1.00 80.31 180 GLU A C 1
ATOM 1432 O O . GLU A 1 180 ? -16.623 11.805 -13.052 1.00 80.31 180 GLU A O 1
ATOM 1437 N N . PRO A 1 181 ? -15.520 10.203 -14.204 1.00 76.69 181 PRO A N 1
ATOM 1438 C CA . PRO A 1 181 ? -14.228 10.845 -14.055 1.00 76.69 181 PRO A CA 1
ATOM 1439 C C . PRO A 1 181 ? -14.306 12.284 -14.551 1.00 76.69 181 PRO A C 1
ATOM 1441 O O . PRO A 1 181 ? -14.717 12.550 -15.686 1.00 76.69 181 PRO A O 1
ATOM 1444 N N . ARG A 1 182 ? -13.898 13.229 -13.701 1.00 74.50 182 ARG A N 1
ATOM 1445 C CA . ARG A 1 182 ? -13.800 14.627 -14.120 1.00 74.50 182 ARG A CA 1
ATOM 1446 C C . ARG A 1 182 ? -12.877 14.706 -15.340 1.00 74.50 182 ARG A C 1
ATOM 1448 O O . ARG A 1 182 ? -11.840 14.037 -15.341 1.00 74.50 182 ARG A O 1
ATOM 1455 N N . PRO A 1 183 ? -13.219 15.515 -16.364 1.00 71.88 183 PRO A N 1
ATOM 1456 C CA . PRO A 1 183 ? -12.334 15.714 -17.499 1.00 71.88 183 PRO A CA 1
ATOM 1457 C C . PRO A 1 183 ? -10.957 16.101 -16.979 1.00 71.88 183 PRO A C 1
ATOM 1459 O O . PRO A 1 183 ? -10.855 16.990 -16.130 1.00 71.88 183 PRO A O 1
ATOM 1462 N N . PHE A 1 184 ? -9.915 15.438 -17.475 1.00 61.59 184 PHE A N 1
ATOM 1463 C CA . PHE A 1 184 ? -8.552 15.818 -17.149 1.00 61.59 184 PHE A CA 1
ATOM 1464 C C . PHE A 1 184 ? -8.316 17.238 -17.665 1.00 61.59 184 PHE A C 1
ATOM 1466 O O . PHE A 1 184 ? -8.074 17.469 -18.850 1.00 61.59 184 PHE A O 1
ATOM 1473 N N . THR A 1 185 ? -8.430 18.220 -16.781 1.00 63.19 185 THR A N 1
ATOM 1474 C CA . THR A 1 185 ? -7.830 19.524 -17.007 1.00 63.19 185 THR A CA 1
ATOM 1475 C C . THR A 1 185 ? -6.342 19.308 -16.813 1.00 63.19 185 THR A C 1
ATOM 1477 O O . THR A 1 185 ? -5.955 18.854 -15.735 1.00 63.19 185 THR A O 1
ATOM 1480 N N . ALA A 1 186 ? -5.543 19.562 -17.856 1.00 52.38 186 ALA A N 1
ATOM 1481 C CA . ALA A 1 186 ? -4.086 19.447 -17.809 1.00 52.38 186 ALA A CA 1
ATOM 1482 C C . ALA A 1 186 ? -3.544 19.971 -16.469 1.00 52.38 186 ALA A C 1
ATOM 1484 O O . ALA A 1 186 ? -4.124 20.929 -15.938 1.00 52.38 186 ALA A O 1
ATOM 1485 N N . PRO A 1 187 ? -2.480 19.3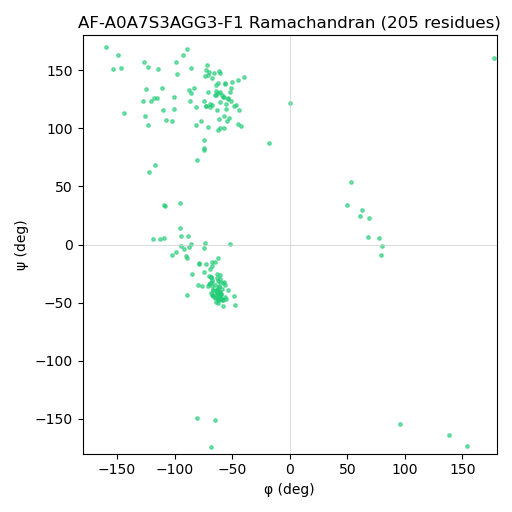56 -15.910 1.00 54.03 187 PRO A N 1
ATOM 1486 C CA . PRO A 1 187 ? -1.968 19.753 -14.611 1.00 54.03 187 PRO A CA 1
ATOM 1487 C C . PRO A 1 187 ? -1.774 21.259 -14.625 1.00 54.03 187 PRO A C 1
ATOM 1489 O O . PRO A 1 187 ? -1.338 21.811 -15.637 1.00 54.03 187 PRO A O 1
ATOM 1492 N N . TYR A 1 188 ? -2.119 21.909 -13.517 1.00 45.97 188 TYR A N 1
ATOM 1493 C CA . TYR A 1 188 ? -1.645 23.252 -13.233 1.00 45.97 188 TYR A CA 1
ATOM 1494 C C . TYR A 1 188 ? -0.147 23.261 -13.548 1.00 45.97 188 TYR A C 1
ATOM 1496 O O . TYR A 1 188 ? 0.629 22.673 -12.796 1.00 45.97 188 TYR A O 1
ATOM 1504 N N . GLU A 1 189 ? 0.252 23.839 -14.690 1.00 48.47 189 GLU A N 1
ATOM 1505 C CA . GLU A 1 189 ? 1.645 24.195 -14.905 1.00 48.47 189 GLU A CA 1
ATOM 1506 C C . GLU A 1 189 ? 1.964 25.074 -13.703 1.00 48.47 189 GLU A C 1
ATOM 1508 O O . GLU A 1 189 ? 1.291 26.099 -13.535 1.00 48.47 189 GLU A O 1
ATOM 1513 N N . PRO A 1 190 ? 2.886 24.673 -12.810 1.00 47.94 190 PRO A N 1
ATOM 1514 C CA . PRO A 1 190 ? 3.292 25.544 -11.733 1.00 47.94 190 PRO A CA 1
ATOM 1515 C C . PRO A 1 190 ? 3.861 26.768 -12.431 1.00 47.94 190 PRO A C 1
ATOM 1517 O O . PRO A 1 190 ? 4.967 26.704 -12.962 1.00 47.94 190 PRO A O 1
ATOM 1520 N N . SER A 1 191 ? 3.067 27.839 -12.529 1.00 51.25 191 SER A N 1
ATOM 1521 C CA . SER A 1 191 ? 3.492 29.093 -13.134 1.00 51.25 191 SER A CA 1
ATOM 1522 C C . SER A 1 191 ? 4.779 29.440 -12.424 1.00 51.25 191 SER A C 1
ATOM 1524 O O . SER A 1 191 ? 4.694 29.669 -11.218 1.00 51.25 191 SER A O 1
ATOM 1526 N N . GLU A 1 192 ? 5.915 29.337 -13.122 1.00 50.41 192 GLU A N 1
ATOM 1527 C CA . GLU A 1 192 ? 7.281 29.435 -12.607 1.00 50.41 192 GLU A CA 1
ATOM 1528 C C . GLU A 1 192 ? 7.303 30.100 -11.232 1.00 50.41 192 GLU A C 1
ATOM 1530 O O . GLU A 1 192 ? 7.344 31.330 -11.122 1.00 50.41 192 GLU A O 1
ATOM 1535 N N . ALA A 1 193 ? 7.139 29.301 -10.172 1.00 50.19 193 ALA A N 1
ATOM 1536 C CA . ALA A 1 193 ? 7.057 29.847 -8.834 1.00 50.19 193 ALA A CA 1
ATOM 1537 C C . ALA A 1 193 ? 8.487 30.242 -8.515 1.00 50.19 193 ALA A C 1
ATOM 1539 O O . ALA A 1 193 ? 9.294 29.423 -8.078 1.00 50.19 193 ALA A O 1
ATOM 1540 N N . LYS A 1 194 ? 8.820 31.487 -8.864 1.00 48.19 194 LYS A N 1
ATOM 1541 C CA . LYS A 1 194 ? 10.106 32.102 -8.597 1.00 48.19 194 LYS A CA 1
ATOM 1542 C C . LYS A 1 194 ? 10.386 31.812 -7.121 1.00 48.19 194 LYS A C 1
ATOM 1544 O O . LYS A 1 194 ? 9.548 32.192 -6.296 1.00 48.19 194 LYS A O 1
ATOM 1549 N N . PRO A 1 195 ? 11.473 31.091 -6.784 1.00 49.81 195 PRO A N 1
ATOM 1550 C CA . PRO A 1 195 ? 11.761 30.780 -5.397 1.00 49.81 195 PRO A CA 1
ATOM 1551 C C . PRO A 1 195 ? 11.697 32.090 -4.609 1.00 49.81 195 PRO A C 1
ATOM 1553 O O . PRO A 1 195 ? 12.202 33.100 -5.119 1.00 49.81 195 PRO A O 1
ATOM 1556 N N . PRO A 1 196 ? 11.033 32.124 -3.439 1.00 51.16 196 PRO A N 1
ATOM 1557 C CA . PRO A 1 196 ? 10.978 33.338 -2.642 1.00 51.16 196 PRO A CA 1
ATOM 1558 C C . PRO A 1 196 ? 12.410 33.836 -2.471 1.00 51.16 196 PRO A C 1
ATOM 1560 O O . PRO A 1 196 ? 13.280 33.069 -2.053 1.00 51.16 196 PRO A O 1
ATOM 1563 N N . GLU A 1 197 ? 12.664 35.084 -2.881 1.00 55.59 197 GLU A N 1
ATOM 1564 C CA . GLU A 1 197 ? 13.971 35.716 -2.722 1.00 55.59 197 GLU A CA 1
ATOM 1565 C C . GLU A 1 197 ? 14.429 35.466 -1.291 1.00 55.59 197 GLU A C 1
ATOM 1567 O O . GLU A 1 197 ? 13.728 35.817 -0.336 1.00 55.59 197 GLU A O 1
ATOM 1572 N N . ALA A 1 198 ? 15.574 34.796 -1.155 1.00 51.22 198 ALA A N 1
ATOM 1573 C CA . ALA A 1 198 ? 16.183 34.554 0.134 1.00 51.22 198 ALA A CA 1
ATOM 1574 C C . ALA A 1 198 ? 16.344 35.915 0.814 1.00 51.22 198 ALA A C 1
ATOM 1576 O O . ALA A 1 198 ? 17.186 36.721 0.416 1.00 51.22 198 ALA A O 1
ATOM 1577 N N . LYS A 1 199 ? 15.506 36.197 1.817 1.00 57.16 199 LYS A N 1
ATOM 1578 C CA . LYS A 1 199 ? 15.725 37.337 2.696 1.00 57.16 199 LYS A CA 1
ATOM 1579 C C . LYS A 1 199 ? 17.062 37.085 3.367 1.00 57.16 199 LYS A C 1
ATOM 1581 O O . LYS A 1 199 ? 17.178 36.181 4.194 1.00 57.16 199 LYS A O 1
ATOM 1586 N N . SER A 1 200 ? 18.063 37.856 2.958 1.00 52.50 200 SER A N 1
ATOM 1587 C CA . SER A 1 200 ? 19.351 37.956 3.621 1.00 52.50 200 SER A CA 1
ATOM 1588 C C . SER A 1 200 ? 19.096 38.052 5.120 1.00 52.50 200 SER A C 1
ATOM 1590 O O . SER A 1 200 ? 18.444 38.990 5.575 1.00 52.50 200 SER A O 1
ATOM 1592 N N . LEU A 1 201 ? 19.547 37.045 5.865 1.00 53.56 201 LEU A N 1
ATOM 1593 C CA . LEU A 1 201 ? 19.589 37.078 7.319 1.00 53.56 201 LEU A CA 1
ATOM 1594 C C . LEU A 1 201 ? 20.427 38.295 7.714 1.00 53.56 201 LEU A C 1
ATOM 1596 O O . LEU A 1 201 ? 21.654 38.269 7.629 1.00 53.56 201 LEU A O 1
ATOM 1600 N N . GLU A 1 202 ? 19.756 39.383 8.087 1.00 61.22 202 GLU A N 1
ATOM 1601 C CA . GLU A 1 202 ? 20.410 40.505 8.738 1.00 61.22 202 GLU A CA 1
ATOM 1602 C C . GLU A 1 202 ? 21.012 39.987 10.043 1.00 61.22 202 GLU A C 1
ATOM 1604 O O . GLU A 1 202 ? 20.334 39.382 10.878 1.00 61.22 202 GLU A O 1
ATOM 1609 N N . ALA A 1 203 ? 22.326 40.164 10.167 1.00 53.00 203 ALA A N 1
ATOM 1610 C CA . ALA A 1 203 ? 23.096 39.758 11.324 1.00 53.00 203 ALA A CA 1
ATOM 1611 C C . ALA A 1 203 ? 22.498 40.379 12.594 1.00 53.00 203 ALA A C 1
ATOM 1613 O O . ALA A 1 203 ? 22.430 41.602 12.729 1.00 53.00 203 ALA A O 1
ATOM 1614 N N . MET A 1 204 ? 22.089 39.531 13.539 1.00 46.09 204 MET A N 1
ATOM 1615 C CA . MET A 1 204 ? 21.753 39.981 14.884 1.00 46.09 204 MET A CA 1
ATOM 1616 C C . MET A 1 204 ? 23.016 40.554 15.550 1.00 46.09 204 MET A C 1
ATOM 1618 O O . MET A 1 204 ? 24.055 39.887 15.544 1.00 46.09 204 MET A O 1
ATOM 1622 N N . PRO A 1 205 ? 22.969 41.774 16.112 1.00 59.06 205 PRO A N 1
ATOM 1623 C CA . PRO A 1 205 ? 24.097 42.323 16.845 1.00 59.06 205 PRO A CA 1
ATOM 1624 C C . PRO A 1 205 ? 24.270 41.572 18.169 1.00 59.06 205 PRO A C 1
ATOM 1626 O O . PRO A 1 205 ? 23.317 41.398 18.926 1.00 59.06 205 PRO A O 1
ATOM 1629 N N . ASN A 1 206 ? 25.505 41.149 18.443 1.00 55.31 206 ASN A N 1
ATOM 1630 C CA . ASN A 1 206 ? 25.904 40.609 19.739 1.00 55.31 206 ASN A CA 1
ATOM 1631 C C . ASN A 1 206 ? 25.763 41.702 20.808 1.00 55.31 206 ASN A C 1
ATOM 1633 O O . ASN A 1 206 ? 26.466 42.715 20.742 1.00 55.31 206 ASN A O 1
ATOM 1637 N N . GLY A 1 207 ? 24.868 41.481 21.769 1.00 58.88 207 GLY A N 1
ATOM 1638 C CA . GLY A 1 207 ? 24.726 42.255 23.001 1.00 58.88 207 GLY A CA 1
ATOM 1639 C C . GLY A 1 207 ? 24.817 41.338 24.205 1.00 58.88 207 GLY A C 1
ATOM 1640 O O . GLY A 1 207 ? 24.189 40.258 24.145 1.00 58.88 207 GLY A O 1
#

Radius of gyration: 20.27 Å; Cα contacts (8 Å, |Δi|>4): 254; chains: 1; bounding box: 46×65×49 Å

Foldseek 3Di:
DDDPQLPPDADPDAAAAEEADFLVLLQVVLVVLLVVQVQDDDDPVCSCVSCVSSRHDYDDCDDPVDHDDPVVLVSVLVSQLCLRPHRNVSFFHFYSDQLLPDDCPDPLHALPQDADWDPPQPDDSPRTHHRSNSRVVSLVVLCQQAPVNVVSNVDDGGDGDHGNGHPVSVVVVVVVVVDDPDPPPDPPPVPPPPPPPPPPPDDDDDD

Sequence (207 aa):
MLMVSCCGTRVRGIASQALLGFDETIDWFCNEEHKWFDTGAYDPKNHAGNCVNSNNNILSLYGERVQYNICRNLEWQICAAKGKLPGQGGFGMRFSQRPADLDVYGEKPLWQCRGWRPANVAGGCEDGYATDDIFFLEVCMFSHICRNSEELFTLNVGDFYVCDFDEDAFDELELLFLEEPRPFTAPYEPSEAKPPEAKSLEAMPNG

Solvent-accessible surface area (backbone atoms only — not comparable to full-atom values): 12386 Å² total; per-residue (Å²): 142,78,83,77,50,61,80,54,71,89,53,92,62,78,64,18,29,36,48,44,43,40,72,70,37,39,48,51,42,24,53,59,47,27,70,76,58,74,69,70,80,88,50,95,87,37,63,70,57,37,22,51,56,41,44,32,40,63,84,71,69,84,40,91,90,55,73,63,51,69,69,60,51,53,54,49,51,55,18,39,44,68,18,33,40,76,31,13,79,62,39,38,32,29,25,44,43,40,62,63,73,69,41,66,82,48,97,67,35,59,92,65,54,45,77,58,63,72,88,83,52,92,56,68,67,88,70,54,72,15,47,52,47,47,39,54,49,54,50,53,50,46,51,59,28,16,78,58,28,73,58,52,56,69,45,54,65,65,42,82,42,71,50,48,66,32,65,67,46,41,54,53,48,56,53,60,72,71,49,79,80,73,78,85,69,74,75,81,71,74,70,79,72,70,72,78,78,78,75,74,80,75,80,80,80,92,126

pLDDT: mean 79.12, std 17.59, range [24.95, 98.56]

Organism: NCBI:txid156174

Secondary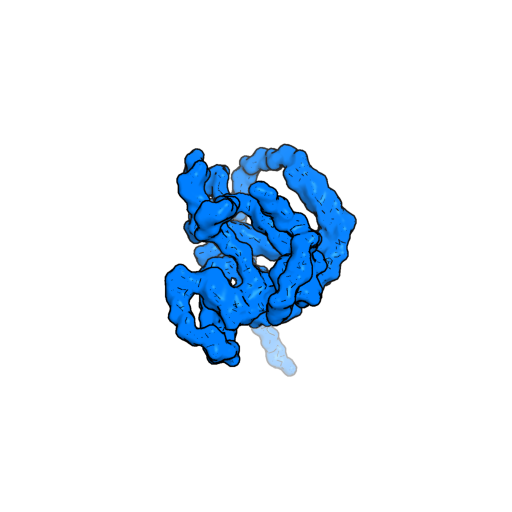 structure (DSSP, 8-state):
-----TT-----SPPPEEEES-HHHHHHHHHHHHHHHT-S---TT-HHHHHHHTTEE---S--SSS---HHHHHHHHHHHHTT-STTTTT--EEESS-GGG--TTSSS-TTS--S---TT--SSTTS---HHHHHHHHHHHHHHHBTTHHHHTTPPTT-EE---B-HHHHHHHHHHHHSPPPP----------PPPP----PPPPP-

Mean predicted aligned error: 10.14 Å